Protein AF-A0A948JTC8-F1 (afdb_monomer)

Solvent-accessible surface area (backbone atoms only — not comparable to full-atom values): 16989 Å² total; per-residue (Å²): 143,82,80,89,78,85,78,79,81,75,76,80,78,78,78,67,96,50,69,30,58,93,36,81,26,68,62,49,69,42,96,89,39,27,30,25,16,62,74,72,48,70,38,91,85,38,64,64,75,87,80,92,80,86,76,100,61,87,76,50,71,66,60,58,53,49,54,51,53,52,53,54,53,55,49,49,56,53,47,40,69,74,62,39,72,77,61,59,70,79,38,48,72,58,52,49,50,50,51,51,48,51,53,50,56,50,52,49,57,52,51,51,50,57,66,61,61,74,68,83,68,93,82,69,78,62,63,60,57,54,53,54,54,50,56,52,52,54,53,51,52,55,46,51,59,65,71,71,56,77,68,73,77,52,49,73,62,39,46,77,50,96,97,42,65,44,45,38,93,73,40,40,79,54,93,91,34,44,39,41,32,34,54,53,23,22,75,62,23,36,86,48,23,33,39,50,96,87,49,68,46,48,40,94,70,35,34,64,41,97,82,65,56,36,39,38,70,55,79,79,65,73,80,72,76,76,71,87,69,75,89,66,86,58,72,65,57,60,54,50,61,50,48,70,65,48,35,63,58,49,47,78,74,28,71,89,36,69,72,57,38,53,59,49,35,55,52,39,30,76,71,71,75,48,70,71,79,134

Structure (mmCIF, N/CA/C/O backbone):
data_AF-A0A948JTC8-F1
#
_entry.id   AF-A0A948JTC8-F1
#
loop_
_atom_site.group_PDB
_atom_site.id
_atom_site.type_symbol
_atom_site.label_atom_id
_atom_site.label_alt_id
_atom_site.label_comp_id
_atom_site.label_asym_id
_atom_site.label_entity_id
_atom_site.label_seq_id
_atom_site.pdbx_PDB_ins_code
_atom_site.Cartn_x
_atom_site.Cartn_y
_atom_site.Cartn_z
_atom_site.occupancy
_atom_site.B_iso_or_equiv
_atom_site.auth_seq_id
_atom_site.auth_comp_id
_atom_site.auth_asym_id
_atom_site.auth_atom_id
_atom_site.pdbx_PDB_model_num
ATOM 1 N N . THR A 1 1 ? 14.638 67.341 -37.850 1.00 53.12 1 THR A N 1
ATOM 2 C CA . THR A 1 1 ? 15.301 66.606 -38.943 1.00 53.12 1 THR A CA 1
ATOM 3 C C . THR A 1 1 ? 16.092 65.449 -38.370 1.00 53.12 1 THR A C 1
ATOM 5 O O . THR A 1 1 ? 17.288 65.582 -38.212 1.00 53.12 1 THR A O 1
ATOM 8 N N . TYR A 1 2 ? 15.445 64.341 -38.009 1.00 45.06 2 TYR A N 1
ATOM 9 C CA . TYR A 1 2 ? 16.125 63.046 -37.912 1.00 45.06 2 TYR A CA 1
ATOM 10 C C . TYR A 1 2 ? 15.149 61.997 -38.422 1.00 45.06 2 TYR A C 1
ATOM 12 O O . TYR A 1 2 ? 14.111 61.719 -37.829 1.00 45.06 2 TYR A O 1
ATOM 20 N N . LEU A 1 3 ? 15.460 61.593 -39.645 1.00 51.03 3 LEU A N 1
ATOM 21 C CA . LEU A 1 3 ? 14.725 60.709 -40.518 1.00 51.03 3 LEU A CA 1
ATOM 22 C C . LEU A 1 3 ? 14.854 59.281 -39.974 1.00 51.03 3 LEU A C 1
ATOM 24 O O . LEU A 1 3 ? 15.961 58.808 -39.724 1.00 51.03 3 LEU A O 1
ATOM 28 N N . LEU A 1 4 ? 13.711 58.625 -39.801 1.00 62.72 4 LEU A N 1
ATOM 29 C CA . LEU A 1 4 ? 13.573 57.184 -39.621 1.00 62.72 4 LEU A CA 1
ATOM 30 C C . LEU A 1 4 ? 14.352 56.432 -40.711 1.00 62.72 4 LEU A C 1
ATOM 32 O O . LEU A 1 4 ? 14.020 56.544 -41.889 1.00 62.72 4 LEU A O 1
ATOM 36 N N . LEU A 1 5 ? 15.340 55.629 -40.310 1.00 59.34 5 LEU A N 1
ATOM 37 C CA . LEU A 1 5 ? 16.000 54.644 -41.169 1.00 59.34 5 LEU A CA 1
ATOM 38 C C . LEU A 1 5 ? 15.966 53.271 -40.477 1.00 59.34 5 LEU A C 1
ATOM 40 O O . LEU A 1 5 ? 16.970 52.759 -39.993 1.00 59.34 5 LEU A O 1
ATOM 44 N N . PHE A 1 6 ? 14.767 52.691 -40.387 1.00 55.34 6 PHE A N 1
ATOM 45 C CA . PHE A 1 6 ? 14.573 51.288 -40.018 1.00 55.34 6 PHE A CA 1
ATOM 46 C C . PHE A 1 6 ? 14.822 50.436 -41.270 1.00 55.34 6 PHE A C 1
ATOM 48 O O . PHE A 1 6 ? 13.922 50.183 -42.068 1.00 55.34 6 PHE A O 1
ATOM 55 N N . VAL A 1 7 ? 16.081 50.050 -41.477 1.00 61.34 7 VAL A N 1
ATOM 56 C CA . VAL A 1 7 ? 16.473 49.072 -42.498 1.00 61.34 7 VAL A CA 1
ATOM 57 C C . VAL A 1 7 ? 16.021 47.699 -42.008 1.00 61.34 7 VAL A C 1
ATOM 59 O O . VAL A 1 7 ? 16.653 47.086 -41.151 1.00 61.34 7 VAL A O 1
ATOM 62 N N . VAL A 1 8 ? 14.881 47.240 -42.519 1.00 55.38 8 VAL A N 1
ATOM 63 C CA . VAL A 1 8 ? 14.383 45.880 -42.309 1.00 55.38 8 VAL A CA 1
ATOM 64 C C . VAL A 1 8 ? 15.285 44.932 -43.103 1.00 55.38 8 VAL A C 1
ATOM 66 O O . VAL A 1 8 ? 15.150 44.793 -44.316 1.00 55.38 8 VAL A O 1
ATOM 69 N N . LEU A 1 9 ? 16.237 44.303 -42.414 1.00 55.78 9 LEU A N 1
ATOM 70 C CA . LEU A 1 9 ? 17.016 43.176 -42.924 1.00 55.78 9 LEU A CA 1
ATOM 71 C C . LEU A 1 9 ? 16.103 41.946 -42.970 1.00 55.78 9 LEU A C 1
ATOM 73 O O . LEU A 1 9 ? 16.031 41.171 -42.020 1.00 55.78 9 LEU A O 1
ATOM 77 N N . ILE A 1 10 ? 15.353 41.797 -44.061 1.00 55.19 10 ILE A N 1
ATOM 78 C CA . ILE A 1 10 ? 14.560 40.593 -44.316 1.00 55.19 10 ILE A CA 1
ATOM 79 C C . ILE A 1 10 ? 15.547 39.497 -44.724 1.00 55.19 10 ILE A C 1
ATOM 81 O O . ILE A 1 10 ? 15.990 39.442 -45.870 1.00 55.19 10 ILE A O 1
ATOM 85 N N . SER A 1 11 ? 15.937 38.644 -43.778 1.00 53.06 11 SER A N 1
ATOM 86 C CA . SER A 1 11 ? 16.657 37.410 -44.082 1.00 53.06 11 SER A CA 1
ATOM 87 C C . SER A 1 11 ? 15.756 36.546 -44.962 1.00 53.06 11 SER A C 1
ATOM 89 O O . SER A 1 11 ? 14.746 36.017 -44.501 1.00 53.06 11 SER A O 1
ATOM 91 N N . THR A 1 12 ? 16.086 36.426 -46.245 1.00 59.09 12 THR A N 1
ATOM 92 C CA . THR A 1 12 ? 15.418 35.483 -47.140 1.00 59.09 12 THR A CA 1
ATOM 93 C C . THR A 1 12 ? 15.772 34.071 -46.683 1.00 59.09 12 THR A C 1
ATOM 95 O O . THR A 1 12 ? 16.838 33.556 -47.016 1.00 59.09 12 THR A O 1
ATOM 98 N N . ALA A 1 13 ? 14.906 33.453 -45.882 1.00 57.75 13 ALA A N 1
ATOM 99 C CA . ALA A 1 13 ? 14.995 32.034 -45.576 1.00 57.75 13 ALA A CA 1
ATOM 100 C C . ALA A 1 13 ? 14.671 31.255 -46.859 1.00 57.75 13 ALA A C 1
ATOM 102 O O . ALA A 1 13 ? 13.512 31.149 -47.259 1.00 57.75 13 ALA A O 1
ATOM 103 N N . GLN A 1 14 ? 15.699 30.748 -47.542 1.00 53.59 14 GLN A N 1
ATOM 104 C CA . GLN A 1 14 ? 15.506 29.747 -48.584 1.00 53.59 14 GLN A CA 1
ATOM 105 C C . GLN A 1 14 ? 15.105 28.434 -47.909 1.00 53.59 14 GLN A C 1
ATOM 107 O O . GLN A 1 14 ? 15.956 27.674 -47.454 1.00 53.59 14 GLN A O 1
ATOM 112 N N . ALA A 1 15 ? 13.803 28.163 -47.837 1.00 52.97 15 ALA A N 1
ATOM 113 C CA . ALA A 1 15 ? 13.321 26.814 -47.587 1.00 52.97 15 ALA A CA 1
ATOM 114 C C . ALA A 1 15 ? 13.616 25.987 -48.846 1.00 52.97 15 ALA A C 1
ATOM 116 O O . ALA A 1 15 ? 12.887 26.059 -49.836 1.00 52.97 15 ALA A O 1
ATOM 117 N N . GLN A 1 16 ? 14.733 25.259 -48.845 1.00 47.84 16 GLN A N 1
ATOM 118 C CA . GLN A 1 16 ? 14.979 24.234 -49.854 1.00 47.84 16 GLN A CA 1
ATOM 119 C C . GLN A 1 16 ? 13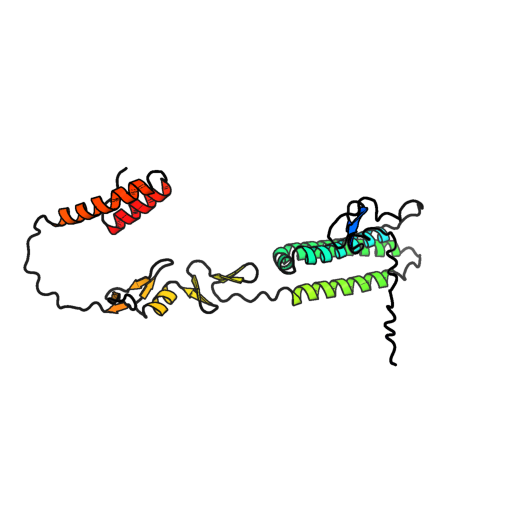.828 23.219 -49.769 1.00 47.84 16 GLN A C 1
ATOM 121 O O . GLN A 1 16 ? 13.506 22.730 -48.685 1.00 47.84 16 GLN A O 1
ATOM 126 N N . GLN A 1 17 ? 13.161 22.951 -50.896 1.00 67.69 17 GLN A N 1
ATOM 127 C CA . GLN A 1 17 ? 12.132 21.915 -50.984 1.00 67.69 17 GLN A CA 1
ATOM 128 C C . GLN A 1 17 ? 12.810 20.554 -50.812 1.00 67.69 17 GLN A C 1
ATOM 130 O O . GLN A 1 17 ? 13.302 19.963 -51.766 1.00 67.69 17 GLN A O 1
ATOM 135 N N . GLY A 1 18 ? 12.885 20.106 -49.564 1.00 79.06 18 GLY A N 1
ATOM 136 C CA . GLY A 1 18 ? 13.429 18.816 -49.170 1.00 79.06 18 GLY A CA 1
ATOM 137 C C . GLY A 1 18 ? 12.414 18.009 -48.371 1.00 79.06 18 GLY A C 1
ATOM 138 O O . GLY A 1 18 ? 11.391 18.524 -47.899 1.00 79.06 18 GLY A O 1
ATOM 139 N N . CYS A 1 19 ? 12.707 16.726 -48.218 1.00 89.38 19 CYS A N 1
ATOM 140 C CA . CYS A 1 19 ? 11.943 15.809 -47.386 1.00 89.38 19 CYS A CA 1
ATOM 141 C C . CYS A 1 19 ? 11.789 16.373 -45.972 1.00 89.38 19 CYS A C 1
ATOM 143 O O . CYS A 1 19 ? 12.724 16.948 -45.419 1.00 89.38 19 CYS A O 1
ATOM 145 N N . CYS A 1 20 ? 10.587 16.252 -45.409 1.00 91.38 20 CYS A N 1
ATOM 146 C CA . CYS A 1 20 ? 10.260 16.778 -44.084 1.00 91.38 20 CYS A CA 1
ATOM 147 C C . CYS A 1 20 ? 10.427 18.304 -43.917 1.00 91.38 20 CYS A C 1
ATOM 149 O O . CYS A 1 20 ? 10.441 18.793 -42.791 1.00 91.38 20 CYS A O 1
ATOM 151 N N . SER A 1 21 ? 10.493 19.087 -45.002 1.00 90.62 21 SER A N 1
ATOM 152 C CA . SER A 1 21 ? 10.633 20.558 -44.935 1.00 90.62 21 SER A CA 1
ATOM 153 C C . SER A 1 21 ? 9.532 21.258 -44.124 1.00 90.62 21 SER A C 1
ATOM 155 O O . SER A 1 21 ? 9.797 22.266 -43.476 1.00 90.62 21 SER A O 1
ATOM 157 N N . TRP A 1 22 ? 8.320 20.700 -44.098 1.00 89.50 22 TRP A N 1
ATOM 158 C CA . TRP A 1 22 ? 7.183 21.209 -43.315 1.00 89.50 22 TRP A CA 1
ATOM 159 C C . TRP A 1 22 ? 7.108 20.639 -41.894 1.00 89.50 22 TRP A C 1
ATOM 161 O O . TRP A 1 22 ? 6.334 21.119 -41.074 1.00 89.50 22 TRP A O 1
ATOM 171 N N . HIS A 1 23 ? 7.936 19.638 -41.612 1.00 90.25 23 HIS A N 1
ATOM 172 C CA . HIS A 1 23 ? 7.935 18.843 -40.388 1.00 90.25 23 HIS A CA 1
ATOM 173 C C . HIS A 1 23 ? 9.221 19.057 -39.572 1.00 90.25 23 HIS A C 1
ATOM 175 O O . HIS A 1 23 ? 9.630 18.205 -38.788 1.00 90.25 23 HIS A O 1
ATOM 181 N N . GLY A 1 24 ? 9.890 20.198 -39.783 1.00 89.69 24 GLY A N 1
ATOM 182 C CA . GLY A 1 24 ? 11.110 20.565 -39.062 1.00 89.69 24 GLY A CA 1
ATOM 183 C C . GLY A 1 24 ? 12.374 19.841 -39.534 1.00 89.69 24 GLY A C 1
ATOM 184 O O . GLY A 1 24 ? 13.371 19.851 -38.818 1.00 89.69 24 GLY A O 1
ATOM 185 N N . GLY A 1 25 ? 12.352 19.232 -40.720 1.00 89.31 25 GLY A N 1
ATOM 186 C CA . GLY A 1 25 ? 13.463 18.460 -41.269 1.00 89.31 25 GLY A CA 1
ATOM 187 C C . GLY A 1 25 ? 13.388 16.969 -40.941 1.00 89.31 25 GLY A C 1
ATOM 188 O O . GLY A 1 25 ? 12.481 16.496 -40.254 1.00 89.31 25 GLY A O 1
ATOM 189 N N . ILE A 1 26 ? 14.327 16.227 -41.518 1.00 92.94 26 ILE A N 1
ATOM 190 C CA . ILE A 1 26 ? 14.465 14.781 -41.334 1.00 92.94 26 ILE A CA 1
ATOM 191 C C . ILE A 1 26 ? 15.002 14.507 -39.924 1.00 92.94 26 ILE A C 1
ATOM 193 O O . ILE A 1 26 ? 15.923 15.192 -39.481 1.00 92.94 26 ILE A O 1
ATOM 197 N N . ASP A 1 27 ? 14.444 13.495 -39.266 1.00 92.62 27 ASP A N 1
ATOM 198 C CA . ASP A 1 27 ? 14.923 12.939 -37.996 1.00 92.62 27 ASP A CA 1
ATOM 199 C C . ASP A 1 27 ? 15.793 11.696 -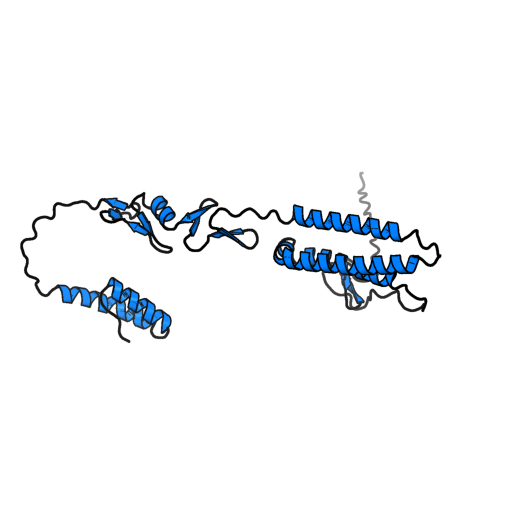38.259 1.00 92.62 27 ASP A C 1
ATOM 201 O O . ASP A 1 27 ? 17.010 11.720 -38.080 1.00 92.62 27 ASP A O 1
ATOM 205 N N . TYR A 1 28 ? 15.200 10.626 -38.805 1.00 88.31 28 TYR A N 1
ATOM 206 C CA . TYR A 1 28 ? 15.903 9.377 -39.129 1.00 88.31 28 TYR A CA 1
ATOM 207 C C . TYR A 1 28 ? 15.262 8.622 -40.307 1.00 88.31 28 TYR A C 1
ATOM 209 O O . TYR A 1 28 ? 14.240 9.030 -40.849 1.00 88.31 28 TYR A O 1
ATOM 217 N N . CYS A 1 29 ? 15.877 7.518 -40.733 1.00 91.81 29 CYS A N 1
ATOM 218 C CA . CYS A 1 29 ? 15.341 6.597 -41.741 1.00 91.81 29 CYS A CA 1
ATOM 219 C C . CYS A 1 29 ? 14.589 5.449 -41.052 1.00 91.81 29 CYS A C 1
ATOM 221 O O . CYS A 1 29 ? 15.173 4.722 -40.246 1.00 91.81 29 CYS A O 1
ATOM 223 N N . GLY A 1 30 ? 13.298 5.299 -41.340 1.00 87.62 30 GLY A N 1
ATOM 224 C CA . GLY A 1 30 ? 12.472 4.213 -40.825 1.00 87.62 30 GLY A CA 1
ATOM 225 C C . GLY A 1 30 ? 12.840 2.859 -41.437 1.00 87.62 30 GLY A C 1
ATOM 226 O O . GLY A 1 30 ? 13.387 2.775 -42.534 1.00 87.62 30 GLY A O 1
ATOM 227 N N . TYR A 1 31 ? 12.492 1.772 -40.744 1.00 80.69 31 TYR A N 1
ATOM 228 C CA . TYR A 1 31 ? 12.737 0.401 -41.222 1.00 80.69 31 TYR A CA 1
ATOM 229 C C . TYR A 1 31 ? 11.987 0.044 -42.510 1.00 80.69 31 TYR A C 1
ATOM 231 O O . TYR A 1 31 ? 12.323 -0.935 -43.168 1.00 80.69 31 TYR A O 1
ATOM 239 N N . ASP A 1 32 ? 10.957 0.811 -42.856 1.00 87.69 32 ASP A N 1
ATOM 240 C CA . ASP A 1 32 ? 10.221 0.684 -44.110 1.00 87.69 32 ASP A CA 1
ATOM 241 C C . ASP A 1 32 ? 10.914 1.395 -45.285 1.00 87.69 32 ASP A C 1
ATOM 243 O O . ASP A 1 32 ? 10.389 1.380 -46.398 1.00 87.69 32 ASP A O 1
ATOM 247 N N . GLY A 1 33 ? 12.084 2.000 -45.050 1.00 90.56 33 GLY A N 1
ATOM 248 C CA . GLY A 1 33 ? 12.887 2.674 -46.063 1.00 90.56 33 GLY A CA 1
ATOM 249 C C . GLY A 1 33 ? 12.446 4.107 -46.351 1.00 90.56 33 GLY A C 1
ATOM 250 O O . GLY A 1 33 ? 12.866 4.661 -47.365 1.00 90.56 33 GLY A O 1
ATOM 251 N N . TYR A 1 34 ? 11.621 4.722 -45.495 1.00 94.06 34 TYR A N 1
ATOM 252 C CA . TYR A 1 34 ? 11.168 6.110 -45.641 1.00 94.06 34 TYR A CA 1
ATOM 253 C C . TYR A 1 34 ? 11.752 7.018 -44.564 1.00 94.06 34 TYR A C 1
ATOM 255 O O . TYR A 1 34 ? 11.973 6.601 -43.429 1.00 94.06 34 TYR A O 1
ATOM 263 N N . TYR A 1 35 ? 11.968 8.290 -44.897 1.00 93.88 35 TYR A N 1
ATOM 264 C CA . TYR A 1 35 ? 12.394 9.263 -43.895 1.00 93.88 35 TYR A CA 1
ATOM 265 C C . TYR A 1 35 ? 11.277 9.550 -42.887 1.00 93.88 35 TYR A C 1
ATOM 267 O O . TYR A 1 35 ? 10.134 9.810 -43.263 1.00 93.88 35 TYR A O 1
ATOM 275 N N . MET A 1 36 ? 11.636 9.552 -41.610 1.00 95.31 36 MET A N 1
ATOM 276 C CA . MET A 1 36 ? 10.836 10.041 -40.495 1.00 95.31 36 MET A CA 1
ATOM 277 C C . MET A 1 36 ? 11.234 11.486 -40.207 1.00 95.31 36 MET A C 1
ATOM 279 O O . MET A 1 36 ? 12.412 11.838 -40.256 1.00 95.31 36 MET A O 1
ATOM 283 N N . CYS A 1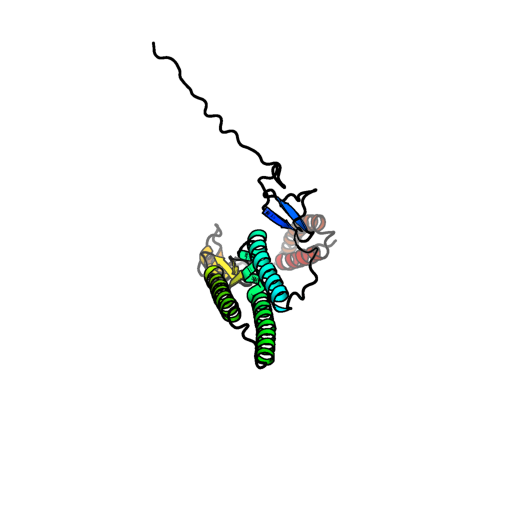 37 ? 10.249 12.333 -39.951 1.00 95.88 37 CYS A N 1
ATOM 284 C CA . CYS A 1 37 ? 10.435 13.753 -39.701 1.00 95.88 37 CYS A CA 1
ATOM 285 C C . CYS A 1 37 ? 10.536 14.052 -38.198 1.00 95.88 37 CYS A C 1
ATOM 287 O O . CYS A 1 37 ? 10.089 13.253 -37.378 1.00 95.88 37 CYS A O 1
ATOM 289 N N . ASN A 1 38 ? 11.069 15.223 -37.831 1.00 93.06 38 ASN A N 1
ATOM 290 C CA . ASN A 1 38 ? 11.279 15.620 -36.425 1.00 93.06 38 ASN A CA 1
ATOM 291 C C . ASN A 1 38 ? 9.997 15.715 -35.582 1.00 93.06 38 ASN A C 1
ATOM 293 O O . ASN A 1 38 ? 10.054 15.680 -34.355 1.00 93.06 38 ASN A O 1
ATOM 297 N N . ASP A 1 39 ? 8.834 15.832 -36.216 1.00 94.38 39 ASP A N 1
ATOM 298 C CA . ASP A 1 39 ? 7.539 15.787 -35.535 1.00 94.38 39 ASP A CA 1
ATOM 299 C C . ASP A 1 39 ? 6.962 14.363 -35.394 1.00 94.38 39 ASP A C 1
ATOM 301 O O . ASP A 1 39 ? 5.830 14.192 -34.939 1.00 94.38 39 ASP A O 1
ATOM 305 N N . GLY A 1 40 ? 7.730 13.338 -35.779 1.00 93.88 40 GLY A N 1
ATOM 306 C CA . GLY A 1 40 ? 7.352 11.928 -35.729 1.00 93.88 40 GLY A CA 1
ATOM 307 C C . GLY A 1 40 ? 6.510 11.454 -36.916 1.00 93.88 40 GLY A C 1
ATOM 308 O O . GLY A 1 40 ? 6.141 10.278 -36.965 1.00 93.88 40 GLY A O 1
ATOM 309 N N . THR A 1 41 ? 6.196 12.325 -37.880 1.00 95.69 41 THR A N 1
ATOM 310 C CA . THR A 1 41 ? 5.471 11.919 -39.089 1.00 95.69 41 THR A CA 1
ATOM 311 C C . THR A 1 41 ? 6.395 11.238 -40.096 1.00 95.69 41 THR A C 1
ATOM 313 O O . THR A 1 41 ? 7.583 11.534 -40.191 1.00 95.69 41 THR A O 1
ATOM 316 N N . ARG A 1 42 ? 5.848 10.300 -40.871 1.00 95.19 42 ARG A N 1
ATOM 317 C CA . ARG A 1 42 ? 6.574 9.651 -41.965 1.00 95.19 42 ARG A CA 1
ATOM 318 C C . ARG A 1 42 ? 6.469 10.494 -43.232 1.00 95.19 42 ARG A C 1
ATOM 320 O O . ARG A 1 42 ? 5.372 10.898 -43.618 1.00 95.19 42 ARG A O 1
ATOM 327 N N . SER A 1 43 ? 7.584 10.688 -43.927 1.00 93.12 43 SER A N 1
ATOM 328 C CA . SER A 1 43 ? 7.591 11.321 -45.240 1.00 93.12 43 SER A CA 1
ATOM 329 C C . SER A 1 43 ? 6.897 10.418 -46.271 1.00 93.12 43 SER A C 1
ATOM 331 O O . SER A 1 43 ? 7.318 9.277 -46.464 1.00 93.12 43 SER A O 1
ATOM 333 N N . PRO A 1 44 ? 5.847 10.894 -46.964 1.00 89.50 44 PRO A N 1
ATOM 334 C CA . PRO A 1 44 ? 5.076 10.054 -47.880 1.00 89.50 44 PRO A CA 1
ATOM 335 C C . PRO A 1 44 ? 5.796 9.772 -49.203 1.00 89.50 44 PRO A C 1
ATOM 337 O O . PRO A 1 44 ? 5.478 8.796 -49.875 1.00 89.50 44 PRO A O 1
ATOM 340 N N . THR A 1 45 ? 6.737 10.629 -49.599 1.00 89.75 45 THR A N 1
ATOM 341 C CA . THR A 1 45 ? 7.354 10.599 -50.936 1.00 89.75 45 THR A CA 1
ATOM 342 C C . THR A 1 45 ? 8.863 10.435 -50.906 1.00 89.75 45 THR A C 1
ATOM 344 O O . THR A 1 45 ? 9.467 10.336 -51.967 1.00 89.75 45 THR A O 1
ATOM 347 N N . CYS A 1 46 ? 9.480 10.442 -49.725 1.00 91.12 46 CYS A N 1
ATOM 348 C CA . CYS A 1 46 ? 10.925 10.365 -49.610 1.00 91.12 46 CYS A CA 1
ATOM 349 C C . CYS A 1 46 ? 11.373 9.061 -48.970 1.00 91.12 46 CYS A C 1
ATOM 351 O O . CYS A 1 46 ? 11.117 8.812 -47.787 1.00 91.12 46 CYS A O 1
ATOM 353 N N . THR A 1 47 ? 12.088 8.273 -49.761 1.00 91.62 47 THR A N 1
ATOM 354 C CA . THR A 1 47 ? 12.774 7.061 -49.334 1.00 91.62 47 THR A CA 1
ATOM 355 C C . THR A 1 47 ? 14.233 7.356 -49.011 1.00 91.62 47 THR A C 1
ATOM 357 O O . THR A 1 47 ? 14.842 8.227 -49.623 1.00 91.62 47 THR A O 1
ATOM 360 N N . CYS A 1 48 ? 14.790 6.644 -48.037 1.00 88.06 48 CYS A N 1
ATOM 361 C CA . CYS A 1 48 ? 16.193 6.751 -47.622 1.00 88.06 48 CYS A CA 1
ATOM 362 C C . CYS A 1 48 ? 17.102 5.698 -48.280 1.00 88.06 48 CYS A C 1
ATOM 364 O O . CYS A 1 48 ? 18.283 5.616 -47.950 1.00 88.06 48 CYS A O 1
ATOM 366 N N . ASN A 1 49 ? 16.564 4.917 -49.221 1.00 74.38 49 ASN A N 1
ATOM 367 C CA . ASN A 1 49 ? 17.331 4.015 -50.072 1.00 74.38 49 ASN A CA 1
ATOM 368 C C . ASN A 1 49 ? 17.779 4.761 -51.329 1.00 74.38 49 ASN A C 1
ATOM 370 O O . ASN A 1 49 ? 17.013 4.862 -52.281 1.00 74.38 49 ASN A O 1
ATOM 374 N N . ASP A 1 50 ? 19.007 5.269 -51.307 1.00 60.84 50 ASP A N 1
ATOM 375 C CA . ASP A 1 50 ? 19.673 5.834 -52.491 1.00 60.84 50 ASP A CA 1
ATOM 376 C C . ASP A 1 50 ? 21.044 5.182 -52.753 1.00 60.84 50 ASP A C 1
ATOM 378 O O . ASP A 1 50 ? 21.856 5.695 -53.509 1.00 60.84 50 ASP A O 1
ATOM 382 N N . TYR A 1 51 ? 21.330 4.039 -52.126 1.00 54.34 51 TYR A N 1
ATOM 383 C CA . TYR A 1 51 ? 22.565 3.288 -52.346 1.00 54.34 51 TYR A CA 1
ATOM 384 C C . TYR A 1 51 ? 22.276 1.810 -52.126 1.00 54.34 51 TYR A C 1
ATOM 386 O O . TYR A 1 51 ? 22.273 1.402 -50.975 1.00 54.34 51 TYR A O 1
ATOM 394 N N . LEU A 1 52 ? 21.965 1.053 -53.181 1.00 56.69 52 LEU A N 1
ATOM 395 C CA . LEU A 1 52 ? 22.313 -0.372 -53.373 1.00 56.69 52 LEU A CA 1
ATOM 396 C C . LEU A 1 52 ? 21.729 -0.931 -54.699 1.00 56.69 52 LEU A C 1
ATOM 398 O O . LEU A 1 52 ? 21.343 -2.085 -54.756 1.00 56.69 52 LEU A O 1
ATOM 402 N N . ASP A 1 53 ? 21.690 -0.135 -55.766 1.00 56.75 53 ASP A N 1
ATOM 403 C CA . ASP A 1 53 ? 21.584 -0.600 -57.159 1.00 56.75 53 ASP A CA 1
ATOM 404 C C . ASP A 1 53 ? 22.535 0.366 -57.904 1.00 56.75 53 ASP A C 1
ATOM 406 O O . ASP A 1 53 ? 22.310 1.571 -57.862 1.00 56.75 53 ASP A O 1
ATOM 410 N N . ASP A 1 54 ? 23.721 0.046 -58.415 1.00 53.47 54 ASP A N 1
ATOM 411 C CA . ASP A 1 54 ? 24.225 -1.146 -59.076 1.00 53.47 54 ASP A CA 1
ATOM 412 C C . ASP A 1 54 ? 25.744 -1.250 -58.819 1.00 53.47 54 ASP A C 1
ATOM 414 O O . ASP A 1 54 ? 26.483 -0.345 -59.194 1.00 53.47 54 ASP A O 1
ATOM 418 N N . GLU A 1 55 ? 26.219 -2.329 -58.200 1.00 53.38 55 GLU A N 1
ATOM 419 C CA . GLU A 1 55 ? 27.515 -2.959 -58.509 1.00 53.38 55 GLU A CA 1
ATOM 420 C C . GLU A 1 55 ? 27.577 -4.285 -57.734 1.00 53.38 55 GLU A C 1
ATOM 422 O O . GLU A 1 55 ? 27.710 -4.323 -56.510 1.00 53.38 55 GLU A O 1
ATOM 427 N N . GLU A 1 56 ? 27.391 -5.388 -58.465 1.00 54.53 56 GLU A N 1
ATOM 428 C CA . GLU A 1 56 ? 27.737 -6.742 -58.030 1.00 54.53 56 GLU A CA 1
ATOM 429 C C . GLU A 1 56 ? 29.259 -6.832 -57.851 1.00 54.53 56 GLU A C 1
ATOM 431 O O . GLU A 1 56 ? 29.948 -7.383 -58.700 1.00 54.53 56 GLU A O 1
ATOM 436 N N . ASP A 1 57 ? 29.795 -6.306 -56.757 1.00 49.53 57 ASP A N 1
ATOM 437 C CA . ASP A 1 57 ? 31.151 -6.627 -56.324 1.00 49.53 57 ASP A CA 1
ATOM 438 C C . ASP A 1 57 ? 31.082 -7.138 -54.887 1.00 49.53 57 ASP A C 1
ATOM 440 O O . ASP A 1 57 ? 30.624 -6.432 -53.990 1.00 49.53 57 ASP A O 1
ATOM 444 N N . ASP A 1 58 ? 31.499 -8.397 -54.711 1.00 55.31 58 ASP A N 1
ATOM 445 C CA . ASP A 1 58 ? 31.566 -9.185 -53.476 1.00 55.31 58 ASP A CA 1
ATOM 446 C C . ASP A 1 58 ? 31.740 -8.328 -52.210 1.00 55.31 58 ASP A C 1
ATOM 448 O O . ASP A 1 58 ? 32.853 -8.086 -51.723 1.00 55.31 58 ASP A O 1
ATOM 452 N N . GLU A 1 59 ? 30.622 -7.884 -51.631 1.00 51.34 59 GLU A N 1
ATOM 453 C CA . GLU A 1 59 ? 30.649 -7.183 -50.361 1.00 51.34 59 GLU A CA 1
ATOM 454 C C . GLU A 1 59 ? 31.019 -8.218 -49.295 1.00 51.34 59 GLU A C 1
ATOM 456 O O . GLU A 1 59 ? 30.211 -9.044 -48.868 1.00 51.34 59 GLU A O 1
ATOM 461 N N . SER A 1 60 ? 32.299 -8.218 -48.918 1.00 59.00 60 SER A N 1
ATOM 462 C CA . SER A 1 60 ? 32.861 -9.102 -47.903 1.00 59.00 60 SER A CA 1
ATOM 463 C C . SER A 1 60 ? 31.930 -9.187 -46.694 1.00 59.00 60 SER A C 1
ATOM 465 O O . SER A 1 60 ? 31.519 -8.158 -46.149 1.00 59.00 60 SER A O 1
ATOM 467 N N . LEU A 1 61 ? 31.662 -10.413 -46.222 1.00 53.47 61 LEU A N 1
ATOM 468 C CA . LEU A 1 61 ? 30.843 -10.707 -45.036 1.00 53.47 61 LEU A CA 1
ATOM 469 C C . LEU A 1 61 ? 31.174 -9.809 -43.823 1.00 53.47 61 LEU A C 1
ATOM 471 O O . LEU A 1 61 ? 30.321 -9.584 -42.964 1.00 53.47 61 LEU A O 1
ATOM 475 N N . THR A 1 62 ? 32.397 -9.277 -43.745 1.00 52.81 62 THR A N 1
ATOM 476 C CA . THR A 1 62 ? 32.836 -8.334 -42.709 1.00 52.81 62 THR A CA 1
ATOM 477 C C . THR A 1 62 ? 32.153 -6.961 -42.776 1.00 52.81 62 THR A C 1
ATOM 479 O O . THR A 1 62 ? 31.810 -6.425 -41.721 1.00 52.81 62 THR A O 1
ATOM 482 N N . SER A 1 63 ? 31.892 -6.410 -43.968 1.00 58.34 63 SER A N 1
ATOM 483 C CA . SER A 1 63 ? 31.181 -5.129 -44.147 1.00 58.34 63 SER A CA 1
ATOM 484 C C . SER A 1 63 ? 29.725 -5.252 -43.700 1.00 58.34 63 SER A C 1
ATOM 486 O O . SER A 1 63 ? 29.214 -4.420 -42.944 1.00 58.34 63 SER A O 1
ATOM 488 N N . GLN A 1 64 ? 29.070 -6.354 -44.070 1.00 57.56 64 GLN A N 1
ATOM 489 C CA . GLN A 1 64 ? 27.677 -6.587 -43.706 1.00 57.56 64 GLN A CA 1
ATOM 490 C C . GLN A 1 64 ? 27.505 -6.890 -42.211 1.00 57.56 64 GLN A C 1
ATOM 492 O O . GLN A 1 64 ? 26.572 -6.383 -41.580 1.00 57.56 64 GLN A O 1
ATOM 497 N N . ALA A 1 65 ? 28.443 -7.629 -41.606 1.00 54.28 65 ALA A N 1
ATOM 498 C CA . ALA A 1 65 ? 28.481 -7.820 -40.158 1.00 54.28 65 ALA A CA 1
ATOM 499 C C . ALA A 1 65 ? 28.676 -6.486 -39.414 1.00 54.28 65 ALA A C 1
ATOM 501 O O . ALA A 1 65 ? 27.979 -6.227 -38.435 1.00 54.28 65 ALA A O 1
ATOM 502 N N . PHE A 1 66 ? 29.556 -5.604 -39.901 1.00 60.75 66 PHE A N 1
ATOM 503 C CA . PHE A 1 66 ? 29.785 -4.286 -39.301 1.00 60.75 66 PHE A CA 1
ATOM 504 C C . PHE A 1 66 ? 28.558 -3.366 -39.412 1.00 60.75 66 PHE A C 1
ATOM 506 O O . PHE A 1 66 ? 28.119 -2.808 -38.404 1.00 60.75 66 PHE A O 1
ATOM 513 N N . LYS A 1 67 ? 27.942 -3.268 -40.599 1.00 62.28 67 LYS A N 1
ATOM 514 C CA . LYS A 1 67 ? 26.699 -2.502 -40.819 1.00 62.28 67 LYS A CA 1
ATOM 515 C C . LYS A 1 67 ? 25.565 -2.985 -39.907 1.00 62.28 67 LYS A C 1
ATOM 517 O O . LYS A 1 67 ? 24.850 -2.170 -39.320 1.00 62.28 67 LYS A O 1
ATOM 522 N N . THR A 1 68 ? 25.446 -4.301 -39.725 1.00 57.84 68 THR A N 1
ATOM 523 C CA . THR A 1 68 ? 24.449 -4.904 -38.828 1.00 57.84 68 THR A CA 1
ATOM 524 C C . THR A 1 68 ? 24.710 -4.525 -37.366 1.00 57.84 68 THR A C 1
ATOM 526 O O . THR A 1 68 ? 23.790 -4.088 -36.673 1.00 57.84 68 THR A O 1
ATOM 529 N N . SER A 1 69 ? 25.961 -4.604 -36.902 1.00 57.41 69 SER A N 1
ATOM 530 C CA . SER A 1 69 ? 26.344 -4.220 -35.534 1.00 57.41 69 SER A CA 1
ATOM 531 C C . SER A 1 69 ? 26.067 -2.744 -35.231 1.00 57.41 69 SER A C 1
ATOM 533 O O . SER A 1 69 ? 25.523 -2.423 -34.174 1.00 57.41 69 SER A O 1
ATOM 535 N N . VAL A 1 70 ? 26.392 -1.839 -36.161 1.00 60.03 70 VAL A N 1
ATOM 536 C CA . VAL A 1 70 ? 26.157 -0.391 -36.001 1.00 60.03 70 VAL A CA 1
ATOM 537 C C . VAL A 1 70 ? 24.660 -0.072 -35.964 1.00 60.03 70 VAL A C 1
ATOM 539 O O . VAL A 1 70 ? 24.222 0.708 -35.117 1.00 60.03 70 VAL A O 1
ATOM 542 N N . SER A 1 71 ? 23.853 -0.718 -36.812 1.00 60.47 71 SER A N 1
ATOM 543 C CA . SER A 1 71 ? 22.392 -0.553 -36.806 1.00 60.47 71 SER A CA 1
ATOM 544 C C . SER A 1 71 ? 21.756 -1.002 -35.481 1.00 60.47 71 SER A C 1
ATOM 546 O O . SER A 1 71 ? 20.854 -0.339 -34.965 1.00 60.47 71 SER A O 1
ATOM 548 N N . ILE A 1 72 ? 22.264 -2.079 -34.867 1.00 59.31 72 ILE A N 1
ATOM 549 C CA . ILE A 1 72 ? 21.811 -2.537 -33.542 1.00 59.31 72 ILE A CA 1
ATOM 550 C C . ILE A 1 72 ? 22.131 -1.492 -32.461 1.00 59.31 72 ILE A C 1
ATOM 552 O O . ILE A 1 72 ? 21.263 -1.182 -31.646 1.00 59.31 72 ILE A O 1
ATOM 556 N N . ILE A 1 73 ? 23.332 -0.903 -32.475 1.00 56.66 73 ILE A N 1
ATOM 557 C CA . ILE A 1 73 ? 23.752 0.114 -31.492 1.00 56.66 73 ILE A CA 1
ATOM 558 C C . ILE A 1 73 ? 22.907 1.389 -31.612 1.00 56.66 73 ILE A C 1
ATOM 560 O O . ILE A 1 73 ? 22.426 1.904 -30.603 1.00 56.66 73 ILE A O 1
ATOM 564 N N . LEU A 1 74 ? 22.673 1.878 -32.834 1.00 56.41 74 LEU A N 1
ATOM 565 C CA . LEU A 1 74 ? 21.852 3.075 -33.064 1.00 56.41 74 LEU A CA 1
ATOM 566 C C . LEU A 1 74 ? 20.395 2.860 -32.632 1.00 56.41 74 LEU A C 1
ATOM 568 O O . LEU A 1 74 ? 19.779 3.753 -32.053 1.00 56.41 74 LEU A O 1
ATOM 572 N N . ASN A 1 75 ? 19.869 1.648 -32.815 1.00 57.41 75 ASN A N 1
ATOM 573 C CA . ASN A 1 75 ? 18.542 1.296 -32.317 1.00 57.41 75 ASN A CA 1
ATOM 574 C C . ASN A 1 75 ? 18.468 1.233 -30.790 1.00 57.41 75 ASN A C 1
ATOM 576 O O . ASN A 1 75 ? 17.418 1.541 -30.227 1.00 57.41 75 ASN A O 1
ATOM 580 N N . MET A 1 76 ? 19.559 0.892 -30.099 1.00 55.16 76 MET A N 1
ATOM 581 C CA . MET A 1 76 ? 19.596 0.944 -28.634 1.00 55.16 76 MET A CA 1
ATOM 582 C C . MET A 1 76 ? 19.518 2.383 -28.104 1.00 55.16 76 MET A C 1
ATOM 584 O O . MET A 1 76 ? 18.814 2.613 -27.121 1.00 55.16 76 MET A O 1
ATOM 588 N N . ASP A 1 77 ? 20.164 3.349 -28.763 1.00 55.25 77 ASP A N 1
ATOM 589 C CA . ASP A 1 77 ? 20.106 4.770 -28.378 1.00 55.25 77 ASP A CA 1
ATOM 590 C C . ASP A 1 77 ? 18.696 5.359 -28.595 1.00 55.25 77 ASP A C 1
ATOM 592 O O . ASP A 1 77 ? 18.147 6.058 -27.736 1.00 55.25 77 ASP A O 1
ATOM 596 N N . SER A 1 78 ? 18.045 4.981 -29.700 1.00 58.03 78 SER A N 1
ATOM 597 C CA . SER A 1 78 ? 16.642 5.318 -29.974 1.00 58.03 78 SER A CA 1
ATOM 598 C C . SER A 1 78 ? 15.678 4.665 -28.977 1.00 58.03 78 SER A C 1
ATOM 600 O O . SER A 1 78 ? 14.747 5.316 -28.504 1.00 58.03 78 SER A O 1
ATOM 602 N N . MET A 1 79 ? 15.920 3.410 -28.581 1.00 50.09 79 MET A N 1
ATOM 603 C CA . MET A 1 79 ? 15.131 2.715 -27.552 1.00 50.09 79 MET A CA 1
ATOM 604 C C . MET A 1 79 ? 15.287 3.364 -26.167 1.00 50.09 79 MET A C 1
ATOM 606 O O . MET A 1 79 ? 14.299 3.502 -25.446 1.00 50.09 79 MET A O 1
ATOM 610 N N . GLN A 1 80 ? 16.489 3.820 -25.797 1.00 53.50 80 GLN A N 1
ATOM 611 C CA . GLN A 1 80 ? 16.706 4.558 -24.544 1.00 53.50 80 GLN A CA 1
ATOM 612 C C . GLN A 1 80 ? 15.930 5.881 -24.509 1.00 53.50 80 GLN A C 1
ATOM 614 O O . GLN A 1 80 ? 15.374 6.240 -23.467 1.00 53.50 80 GLN A O 1
ATOM 619 N N . LYS A 1 81 ? 15.841 6.580 -25.647 1.00 54.44 81 LYS A N 1
ATOM 620 C CA . LYS A 1 81 ? 15.050 7.815 -25.781 1.00 54.44 81 LYS A CA 1
ATOM 621 C C . LYS A 1 81 ? 13.542 7.553 -25.755 1.00 54.44 81 LYS A C 1
ATOM 623 O O . LYS A 1 81 ? 12.814 8.354 -25.177 1.00 54.44 81 LYS A O 1
ATOM 628 N N . LEU A 1 82 ? 13.079 6.438 -26.326 1.00 42.12 82 LEU A N 1
ATOM 629 C CA . LEU A 1 82 ? 11.650 6.107 -26.400 1.00 42.12 82 LEU A CA 1
ATOM 630 C C . LEU A 1 82 ? 11.067 5.604 -25.069 1.00 42.12 82 LEU A C 1
ATOM 632 O O . LEU A 1 82 ? 9.933 5.938 -24.732 1.00 42.12 82 LEU A O 1
ATOM 636 N N . TYR A 1 83 ? 11.824 4.795 -24.319 1.00 49.22 83 TYR A N 1
ATOM 637 C CA . TYR A 1 83 ? 11.336 4.126 -23.101 1.00 49.22 83 TYR A CA 1
ATOM 638 C C . TYR A 1 83 ? 11.847 4.749 -21.792 1.00 49.22 83 TYR A C 1
ATOM 640 O O . TYR A 1 83 ? 11.428 4.336 -20.709 1.00 49.22 83 TYR A O 1
ATOM 648 N N . GLY A 1 84 ? 12.733 5.748 -21.874 1.00 48.28 84 GLY A N 1
ATOM 649 C CA . GLY A 1 84 ? 13.379 6.372 -20.722 1.00 48.28 84 GLY A CA 1
ATOM 650 C C . GLY A 1 84 ? 14.428 5.467 -20.059 1.00 48.28 84 GLY A C 1
ATOM 651 O O . GLY A 1 84 ? 14.325 4.236 -20.065 1.00 48.28 84 GLY A O 1
ATOM 652 N N . ALA A 1 85 ? 15.443 6.087 -19.444 1.00 50.75 85 ALA A N 1
ATOM 653 C CA . ALA A 1 85 ? 16.573 5.411 -18.787 1.00 50.75 85 ALA A CA 1
ATOM 654 C C . ALA A 1 85 ? 16.157 4.374 -17.718 1.00 50.75 85 ALA A C 1
ATOM 656 O O . ALA A 1 85 ? 16.905 3.446 -17.418 1.00 50.75 85 ALA A O 1
ATOM 657 N N . THR A 1 86 ? 14.944 4.489 -17.175 1.00 49.44 86 THR A N 1
ATOM 658 C CA . THR A 1 86 ? 14.379 3.620 -16.135 1.00 49.44 86 THR A CA 1
ATOM 659 C C . THR A 1 86 ? 14.046 2.199 -16.603 1.00 49.44 86 THR A C 1
ATOM 661 O O . THR A 1 86 ? 14.126 1.278 -15.796 1.00 49.44 86 THR A O 1
ATOM 664 N N . SER A 1 87 ? 13.743 1.980 -17.889 1.00 52.34 87 SER 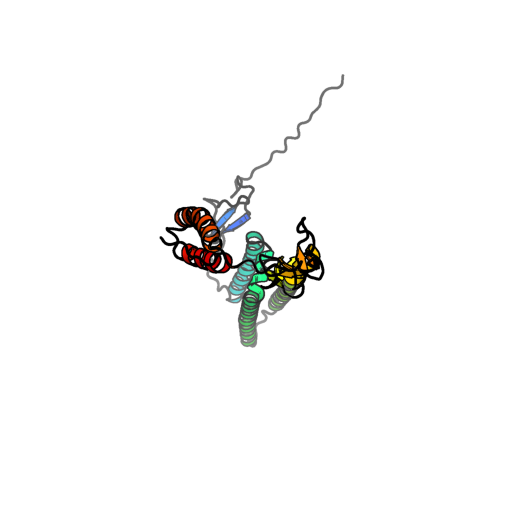A N 1
ATOM 665 C CA . SER A 1 87 ? 13.416 0.643 -18.433 1.00 52.34 87 SER A CA 1
ATOM 666 C C . SER A 1 87 ? 14.642 -0.257 -18.670 1.00 52.34 87 SER A C 1
ATOM 668 O O . SER A 1 87 ? 14.516 -1.474 -18.818 1.00 52.34 87 SER A O 1
ATOM 670 N N . VAL A 1 88 ? 15.847 0.323 -18.674 1.00 53.38 88 VAL A N 1
ATOM 671 C CA . VAL A 1 88 ? 17.110 -0.380 -18.958 1.00 53.38 88 VAL A CA 1
ATOM 672 C C . VAL A 1 88 ? 17.541 -1.256 -17.771 1.00 53.38 88 VAL A C 1
ATOM 674 O O . VAL A 1 88 ? 18.022 -2.368 -17.969 1.00 53.38 88 VAL A O 1
ATOM 677 N N . CYS A 1 89 ? 17.294 -0.831 -16.527 1.00 54.62 89 CYS A N 1
ATOM 678 C CA . CYS A 1 89 ? 17.726 -1.576 -15.333 1.00 54.62 89 CYS A CA 1
ATOM 679 C C . CYS A 1 89 ? 16.873 -2.831 -15.020 1.00 54.62 89 CYS A C 1
ATOM 681 O O . CYS A 1 89 ? 17.321 -3.706 -14.279 1.00 54.62 89 CYS A O 1
ATOM 683 N N . GLU A 1 90 ? 15.664 -2.972 -15.575 1.00 49.62 90 GLU A N 1
ATOM 684 C CA . GLU A 1 90 ? 14.775 -4.117 -15.290 1.00 49.62 90 GLU A CA 1
ATOM 685 C C . GLU A 1 90 ? 15.222 -5.420 -15.958 1.00 49.62 90 GLU A C 1
ATOM 687 O O . GLU A 1 90 ? 14.900 -6.512 -15.491 1.00 49.62 90 GLU A O 1
ATOM 692 N N . ASN A 1 91 ? 16.006 -5.312 -17.029 1.00 57.56 91 ASN A N 1
ATOM 693 C CA . ASN A 1 91 ? 16.437 -6.443 -17.835 1.00 57.56 91 ASN A CA 1
ATOM 694 C C . ASN A 1 91 ? 17.939 -6.695 -17.743 1.00 57.56 91 ASN A C 1
ATOM 696 O O . ASN A 1 91 ? 18.474 -7.349 -18.625 1.00 57.56 91 ASN A O 1
ATOM 700 N N . ILE A 1 92 ? 18.635 -6.263 -16.686 1.00 58.72 92 ILE A N 1
ATOM 701 C CA . ILE A 1 92 ? 20.089 -6.479 -16.557 1.00 58.72 92 ILE A CA 1
ATOM 702 C C . ILE A 1 92 ? 20.500 -7.944 -16.792 1.00 58.72 92 ILE A C 1
ATOM 704 O O . ILE A 1 92 ? 21.473 -8.154 -17.507 1.00 58.72 92 ILE A O 1
ATOM 708 N N . PRO A 1 93 ? 19.794 -8.985 -16.300 1.00 55.66 93 PRO A N 1
ATOM 709 C CA . PRO A 1 93 ? 20.154 -10.366 -16.627 1.00 55.66 93 PRO A CA 1
ATOM 710 C C . PRO A 1 93 ? 19.963 -10.694 -18.115 1.00 55.66 93 PRO A C 1
ATOM 712 O O . PRO A 1 93 ? 20.789 -11.391 -18.698 1.00 55.66 93 PRO A O 1
ATOM 715 N N . PHE A 1 94 ? 18.903 -10.175 -18.740 1.00 60.41 94 PHE A N 1
ATOM 716 C CA . PHE A 1 94 ? 18.614 -10.370 -20.161 1.00 60.41 94 PHE A CA 1
ATOM 717 C C . PHE A 1 94 ? 19.576 -9.579 -21.056 1.00 60.41 94 PHE A C 1
ATOM 719 O O . PHE A 1 94 ? 20.144 -10.154 -21.973 1.00 60.41 94 PHE A O 1
ATOM 726 N N . GLN A 1 95 ? 19.837 -8.307 -20.755 1.00 60.12 95 GLN A N 1
ATOM 727 C CA . GLN A 1 95 ? 20.829 -7.464 -21.419 1.00 60.12 95 GLN A CA 1
ATOM 728 C C . GLN A 1 95 ? 22.241 -8.001 -21.222 1.00 60.12 95 GLN A C 1
ATOM 730 O O . GLN A 1 95 ? 22.993 -8.048 -22.182 1.00 60.12 95 GLN A O 1
ATOM 735 N N . ARG A 1 96 ? 22.599 -8.492 -20.032 1.00 63.19 96 ARG A N 1
ATOM 736 C CA . ARG A 1 96 ? 23.888 -9.157 -19.801 1.00 63.19 96 ARG A CA 1
ATOM 737 C C . ARG A 1 96 ? 24.000 -10.440 -20.618 1.00 63.19 96 ARG A C 1
ATOM 739 O O . ARG A 1 96 ? 25.034 -10.666 -21.232 1.00 63.19 96 ARG A O 1
ATOM 746 N N . ASN A 1 97 ? 22.947 -11.255 -20.676 1.00 64.12 97 ASN A N 1
ATOM 747 C CA . ASN A 1 97 ? 22.928 -12.455 -21.516 1.00 64.12 97 ASN A CA 1
ATOM 748 C C . ASN A 1 97 ? 22.988 -12.117 -23.011 1.00 64.12 97 ASN A C 1
ATOM 750 O O . ASN A 1 97 ? 23.709 -12.782 -23.747 1.00 64.12 97 ASN A O 1
ATOM 754 N N . LEU A 1 98 ? 22.288 -11.072 -23.452 1.00 63.62 98 LEU A N 1
ATOM 755 C CA . LEU A 1 98 ? 22.303 -10.594 -24.831 1.00 63.62 98 LEU A CA 1
ATOM 756 C C . LEU A 1 98 ? 23.680 -10.029 -25.200 1.00 63.62 98 LEU A C 1
ATOM 758 O O . LEU A 1 98 ? 24.240 -10.424 -26.215 1.00 63.62 98 LEU A O 1
ATOM 762 N N . ASN A 1 99 ? 24.274 -9.205 -24.337 1.00 64.81 99 ASN A N 1
ATOM 763 C CA . ASN A 1 99 ? 25.622 -8.665 -24.508 1.00 64.81 99 ASN A CA 1
ATOM 764 C C . ASN A 1 99 ? 26.664 -9.787 -24.526 1.00 64.81 99 ASN A C 1
ATOM 766 O O . ASN A 1 99 ? 27.502 -9.821 -25.420 1.00 64.81 99 ASN A O 1
ATOM 770 N N . ASN A 1 100 ? 26.582 -10.757 -23.611 1.00 66.38 100 ASN A N 1
ATOM 771 C CA . ASN A 1 100 ? 27.479 -11.914 -23.596 1.00 66.38 100 ASN A CA 1
ATOM 772 C C . ASN A 1 100 ? 27.322 -12.771 -24.857 1.00 66.38 100 ASN A C 1
ATOM 774 O O . ASN A 1 100 ? 28.317 -13.248 -25.402 1.00 66.38 100 ASN A O 1
ATOM 778 N N . MET A 1 101 ? 26.093 -12.953 -25.342 1.00 70.62 101 MET A N 1
ATOM 779 C CA . MET A 1 101 ? 25.813 -13.682 -26.578 1.00 70.62 101 MET A CA 1
ATOM 780 C C . MET A 1 101 ? 26.377 -12.952 -27.801 1.00 70.62 101 MET A C 1
ATOM 782 O O . MET A 1 101 ? 27.029 -13.593 -28.623 1.00 70.62 101 MET A O 1
ATOM 786 N N . ILE A 1 102 ? 26.200 -11.630 -27.890 1.00 67.56 102 ILE A N 1
ATOM 787 C CA . ILE A 1 102 ? 26.763 -10.794 -28.960 1.00 67.56 102 ILE A CA 1
ATOM 788 C C . ILE A 1 102 ? 28.296 -10.841 -28.914 1.00 67.56 102 ILE A C 1
ATOM 790 O O . ILE A 1 102 ? 28.919 -11.143 -29.928 1.00 67.56 102 ILE A O 1
ATOM 794 N N . ILE A 1 103 ? 28.909 -10.650 -27.740 1.00 71.19 103 ILE A N 1
ATOM 795 C CA . ILE A 1 103 ? 30.368 -10.734 -27.549 1.00 71.19 103 ILE A CA 1
ATOM 796 C C . ILE A 1 103 ? 30.901 -12.116 -27.959 1.00 71.19 103 ILE A C 1
ATOM 798 O O . ILE A 1 103 ? 31.936 -12.204 -28.621 1.00 71.19 103 ILE A O 1
ATOM 802 N N . THR A 1 104 ? 30.200 -13.195 -27.598 1.00 73.12 104 THR A N 1
ATOM 803 C CA . THR A 1 104 ? 30.620 -14.573 -27.906 1.00 73.12 104 THR A CA 1
ATOM 804 C C . THR A 1 104 ? 30.524 -14.875 -29.400 1.00 73.12 104 THR A C 1
ATOM 806 O O . THR A 1 104 ? 31.492 -15.355 -29.985 1.00 73.12 104 THR A O 1
ATOM 809 N N . GLN A 1 105 ? 29.387 -14.561 -30.030 1.00 69.69 105 GLN A N 1
ATOM 810 C CA . GLN A 1 105 ? 29.191 -14.706 -31.478 1.00 69.69 105 GLN A CA 1
ATOM 811 C C . GLN A 1 105 ? 30.277 -13.950 -32.252 1.00 69.69 105 GLN A C 1
ATOM 813 O O . GLN A 1 105 ? 30.905 -14.512 -33.145 1.00 69.69 105 GLN A O 1
ATOM 818 N N . PHE A 1 106 ? 30.571 -12.713 -31.848 1.00 66.50 106 PHE A N 1
ATOM 819 C CA . PHE A 1 106 ? 31.559 -11.887 -32.534 1.00 66.50 106 PHE A CA 1
ATOM 820 C C . PHE A 1 106 ? 33.000 -12.364 -32.318 1.00 66.50 106 PHE A C 1
ATOM 822 O O . PHE A 1 106 ? 33.796 -12.362 -33.254 1.00 66.50 106 PHE A O 1
ATOM 829 N N . SER A 1 107 ? 33.334 -12.822 -31.107 1.00 70.12 107 SER A N 1
ATOM 830 C CA . SER A 1 107 ? 34.653 -13.400 -30.807 1.00 70.12 107 SER A CA 1
ATOM 831 C C . SER A 1 107 ? 34.930 -14.647 -31.648 1.00 70.12 107 SER A C 1
ATOM 833 O O . SER A 1 107 ? 36.057 -14.840 -32.101 1.00 70.12 107 SER A O 1
ATOM 835 N N . ASN A 1 108 ? 33.903 -15.463 -31.902 1.00 70.75 108 ASN A N 1
ATOM 836 C CA . ASN A 1 108 ? 34.012 -16.624 -32.784 1.00 70.75 108 ASN A CA 1
ATOM 837 C C . ASN A 1 108 ? 34.288 -16.196 -34.232 1.00 70.75 108 ASN A C 1
ATOM 839 O O . ASN A 1 108 ? 35.266 -16.661 -34.809 1.00 70.75 108 ASN A O 1
ATOM 843 N N . SER A 1 109 ? 33.541 -15.222 -34.764 1.00 68.00 109 SER A N 1
ATOM 844 C CA . SER A 1 109 ? 33.787 -14.676 -36.110 1.00 68.00 109 SER A CA 1
ATOM 845 C C . SER A 1 109 ? 35.193 -14.078 -36.268 1.00 68.00 109 SER A C 1
ATOM 847 O O . SER A 1 109 ? 35.812 -14.187 -37.325 1.00 68.00 109 SER A O 1
ATOM 849 N N . LEU A 1 110 ? 35.732 -13.464 -35.209 1.00 66.06 110 LEU A N 1
ATOM 850 C CA . LEU A 1 110 ? 37.077 -12.878 -35.207 1.00 66.06 110 LEU A CA 1
ATOM 851 C C . LEU A 1 110 ? 38.178 -13.951 -35.180 1.00 66.06 110 LEU A C 1
ATOM 853 O O . LEU A 1 110 ? 39.215 -13.794 -35.828 1.00 66.06 110 LEU A O 1
ATOM 857 N N . ASN A 1 111 ? 37.952 -15.052 -34.457 1.00 69.38 111 ASN A N 1
ATOM 858 C CA . ASN A 1 111 ? 38.849 -16.208 -34.452 1.00 69.38 111 ASN A CA 1
ATOM 859 C C . ASN A 1 111 ? 38.837 -16.940 -35.797 1.00 69.38 111 ASN A C 1
ATOM 861 O O . ASN A 1 111 ? 39.908 -17.303 -36.290 1.00 69.38 111 ASN A O 1
ATOM 865 N N . ASP A 1 112 ? 37.665 -17.074 -36.419 1.00 66.00 112 ASP A N 1
ATOM 866 C CA . ASP A 1 112 ? 37.543 -17.620 -37.768 1.00 66.00 112 ASP A CA 1
ATOM 867 C C . ASP A 1 112 ? 38.328 -16.749 -38.753 1.00 66.00 112 ASP A C 1
ATOM 869 O O . ASP A 1 112 ? 39.202 -17.263 -39.446 1.00 66.00 112 ASP A O 1
ATOM 873 N N . TYR A 1 113 ? 38.169 -15.422 -38.726 1.00 59.09 113 TYR A N 1
ATOM 874 C CA . TYR A 1 113 ? 38.932 -14.520 -39.600 1.00 59.09 113 TYR A CA 1
ATOM 875 C C . TYR A 1 113 ? 40.455 -14.617 -39.391 1.00 59.09 113 TYR A C 1
ATOM 877 O O . TYR A 1 113 ? 41.222 -14.667 -40.355 1.00 59.09 113 TYR A O 1
ATOM 885 N N . ARG A 1 114 ? 40.916 -14.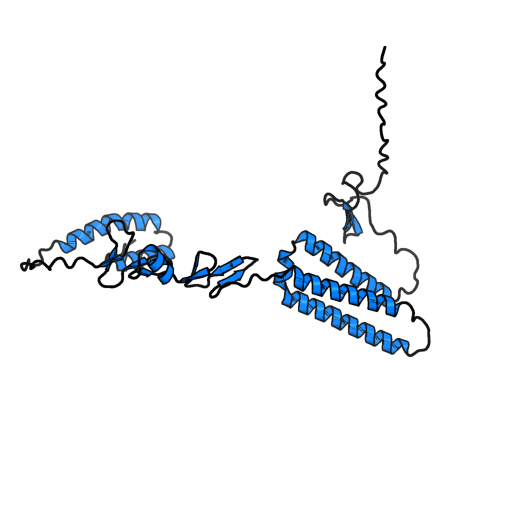720 -38.134 1.00 64.31 114 ARG A N 1
ATOM 886 C CA . ARG A 1 114 ? 42.339 -14.955 -37.817 1.00 64.31 114 ARG A CA 1
ATOM 887 C C . ARG A 1 114 ? 42.850 -16.292 -38.354 1.00 64.31 114 ARG A C 1
ATOM 889 O O . ARG A 1 114 ? 44.010 -16.367 -38.749 1.00 64.31 114 ARG A O 1
ATOM 896 N N . SER A 1 115 ? 42.009 -17.327 -38.380 1.00 63.22 115 SER A N 1
ATOM 897 C CA . SER A 1 115 ? 42.378 -18.638 -38.926 1.00 63.22 115 SER A CA 1
ATOM 898 C C . SER A 1 115 ? 42.529 -18.617 -40.454 1.00 63.22 115 SER A C 1
ATOM 900 O O . SER A 1 115 ? 43.399 -19.304 -40.989 1.00 63.22 115 SER A O 1
ATOM 902 N N . VAL A 1 116 ? 41.759 -17.769 -41.149 1.00 59.59 116 VAL A N 1
ATOM 903 C CA . VAL A 1 116 ? 41.822 -17.602 -42.613 1.00 59.59 116 VAL A CA 1
ATOM 904 C C . VAL A 1 116 ? 42.966 -16.660 -43.027 1.00 59.59 116 VAL A C 1
ATOM 906 O O . VAL A 1 116 ? 43.609 -16.871 -44.055 1.00 59.59 116 VAL A O 1
ATOM 909 N N . GLY A 1 117 ? 43.306 -15.671 -42.190 1.00 53.03 117 GLY A N 1
ATOM 910 C CA . GLY A 1 117 ? 44.402 -14.714 -42.412 1.00 53.03 117 GLY A CA 1
ATOM 911 C C . GLY A 1 117 ? 45.824 -15.300 -42.390 1.00 53.03 117 GLY A C 1
ATOM 912 O O . GLY A 1 117 ? 46.781 -14.591 -42.694 1.00 53.03 117 GLY A O 1
ATOM 913 N N . ALA A 1 118 ? 45.992 -16.592 -42.092 1.00 52.06 118 ALA A N 1
ATOM 914 C CA . ALA A 1 118 ? 47.283 -17.278 -42.205 1.00 52.06 118 ALA A CA 1
ATOM 915 C C . ALA A 1 118 ? 47.740 -17.487 -43.667 1.00 52.06 118 ALA A C 1
ATOM 917 O O . ALA A 1 118 ? 48.871 -17.915 -43.903 1.00 52.06 118 ALA A O 1
ATOM 918 N N . ILE A 1 119 ? 46.897 -17.159 -44.654 1.00 51.97 119 ILE A N 1
ATOM 919 C CA . ILE A 1 119 ? 47.192 -17.298 -46.084 1.00 51.97 119 ILE A CA 1
ATOM 920 C C . ILE A 1 119 ? 47.511 -15.920 -46.704 1.00 51.97 119 ILE A C 1
ATOM 922 O O . ILE A 1 119 ? 46.798 -15.401 -47.551 1.00 51.97 119 ILE A O 1
ATOM 926 N N . GLY A 1 120 ? 48.606 -15.307 -46.251 1.00 46.66 120 GLY A N 1
ATOM 927 C CA . GLY A 1 120 ? 49.527 -14.536 -47.099 1.00 46.66 120 GLY A CA 1
ATOM 928 C C . GLY A 1 120 ? 49.061 -13.296 -47.881 1.00 46.66 120 GLY A C 1
ATOM 929 O O . GLY A 1 120 ? 49.714 -13.006 -48.880 1.00 46.66 120 GLY A O 1
ATOM 930 N N . ASN A 1 121 ? 48.031 -12.537 -47.475 1.00 51.19 121 ASN A N 1
ATOM 931 C CA . ASN A 1 121 ? 47.719 -11.249 -48.126 1.00 51.19 121 ASN A CA 1
ATOM 932 C C . ASN A 1 121 ? 47.573 -10.081 -47.122 1.00 51.19 121 ASN A C 1
ATOM 934 O O . ASN A 1 121 ? 46.927 -10.248 -46.085 1.00 51.19 121 ASN A O 1
ATOM 938 N N . PRO A 1 122 ? 48.163 -8.893 -47.380 1.00 50.44 122 PRO A N 1
ATOM 939 C CA . PRO A 1 122 ? 48.297 -7.824 -46.397 1.00 50.44 122 PRO A CA 1
ATOM 940 C C . PRO A 1 122 ? 47.060 -6.917 -46.400 1.00 50.44 122 PRO A C 1
ATOM 942 O O . PRO A 1 122 ? 47.111 -5.773 -46.838 1.00 50.44 122 PRO A O 1
ATOM 945 N N . ILE A 1 123 ? 45.943 -7.414 -45.872 1.00 50.72 123 ILE A N 1
ATOM 946 C CA . ILE A 1 123 ? 44.791 -6.582 -45.487 1.00 50.72 123 ILE A CA 1
ATOM 947 C C . ILE A 1 123 ? 44.830 -6.442 -43.958 1.00 50.72 123 ILE A C 1
ATOM 949 O O . ILE A 1 123 ? 44.014 -7.008 -43.242 1.00 50.72 123 ILE A O 1
ATOM 953 N N . TYR A 1 124 ? 45.868 -5.778 -43.439 1.00 50.69 124 TYR A N 1
ATOM 954 C CA . TYR A 1 124 ? 46.166 -5.722 -41.994 1.00 50.69 124 TYR A CA 1
ATOM 955 C C . TYR A 1 124 ? 45.870 -4.363 -41.336 1.00 50.69 124 TYR A C 1
ATOM 957 O O . TYR A 1 124 ? 46.012 -4.231 -40.123 1.00 50.69 124 TYR A O 1
ATOM 965 N N . ALA A 1 125 ? 45.455 -3.349 -42.103 1.00 49.81 125 ALA A N 1
ATOM 966 C CA . ALA A 1 125 ? 45.286 -1.990 -41.582 1.00 49.81 125 ALA A CA 1
ATOM 967 C C . ALA A 1 125 ? 43.926 -1.737 -40.901 1.00 49.81 125 ALA A C 1
ATOM 969 O O . ALA A 1 125 ? 43.840 -0.862 -40.046 1.00 49.81 125 ALA A O 1
ATOM 970 N N . ASP A 1 126 ? 42.882 -2.507 -41.223 1.00 56.69 126 ASP A N 1
ATOM 971 C CA . ASP A 1 126 ? 41.509 -2.188 -40.786 1.00 56.69 126 ASP A CA 1
ATOM 972 C C . ASP A 1 126 ? 41.043 -2.983 -39.550 1.00 56.69 126 ASP A C 1
ATOM 974 O O . ASP A 1 126 ? 40.104 -2.618 -38.842 1.00 56.69 126 ASP A O 1
ATOM 978 N N . THR A 1 127 ? 41.755 -4.061 -39.213 1.00 58.84 127 THR A N 1
ATOM 979 C CA . THR A 1 127 ? 41.462 -4.876 -38.025 1.00 58.84 127 THR A CA 1
ATOM 980 C C . THR A 1 127 ? 41.780 -4.158 -36.713 1.00 58.84 127 THR A C 1
ATOM 982 O O . THR A 1 127 ? 41.067 -4.349 -35.730 1.00 58.84 127 THR A O 1
ATOM 985 N N . GLU A 1 128 ? 42.811 -3.310 -36.679 1.00 64.06 128 GLU A N 1
ATOM 986 C CA . GLU A 1 128 ? 43.155 -2.522 -35.483 1.00 64.06 128 GLU A CA 1
ATOM 987 C C . GLU A 1 128 ? 42.102 -1.435 -35.202 1.00 64.06 128 GLU A C 1
ATOM 989 O O . GLU A 1 128 ? 41.723 -1.224 -34.048 1.00 64.06 128 GLU A O 1
ATOM 994 N N . GLY A 1 129 ? 41.560 -0.807 -36.254 1.00 66.62 129 GLY A N 1
ATOM 995 C CA . GLY A 1 129 ? 40.490 0.189 -36.146 1.00 66.62 129 GLY A CA 1
ATOM 996 C C . GLY A 1 129 ? 39.197 -0.402 -35.586 1.00 66.62 129 GLY A C 1
ATOM 997 O O . GLY A 1 129 ? 38.602 0.166 -34.664 1.00 66.62 129 GLY A O 1
ATOM 998 N N . ALA A 1 130 ? 38.814 -1.590 -36.064 1.00 64.25 130 ALA A N 1
ATOM 999 C CA . ALA A 1 130 ? 37.672 -2.320 -35.525 1.00 64.25 130 ALA A CA 1
ATOM 1000 C C . ALA A 1 130 ? 37.866 -2.650 -34.032 1.00 64.25 130 ALA A C 1
ATOM 1002 O O . ALA A 1 130 ? 36.982 -2.376 -33.220 1.00 64.25 130 ALA A O 1
ATOM 1003 N N . ILE A 1 131 ? 39.040 -3.164 -33.639 1.00 71.06 131 ILE A N 1
ATOM 1004 C CA . ILE A 1 131 ? 39.346 -3.499 -32.235 1.00 71.06 131 ILE A CA 1
ATOM 1005 C C . ILE A 1 131 ? 39.244 -2.263 -31.323 1.00 71.06 131 ILE A C 1
ATOM 1007 O O . ILE A 1 131 ? 38.659 -2.351 -30.239 1.00 71.06 131 ILE A O 1
ATOM 1011 N N . ALA A 1 132 ? 39.758 -1.108 -31.757 1.00 70.44 132 ALA A N 1
ATOM 1012 C CA . ALA A 1 132 ? 39.704 0.131 -30.979 1.00 70.44 132 ALA A CA 1
ATOM 1013 C C . ALA A 1 132 ? 38.263 0.639 -30.768 1.00 70.44 132 ALA A C 1
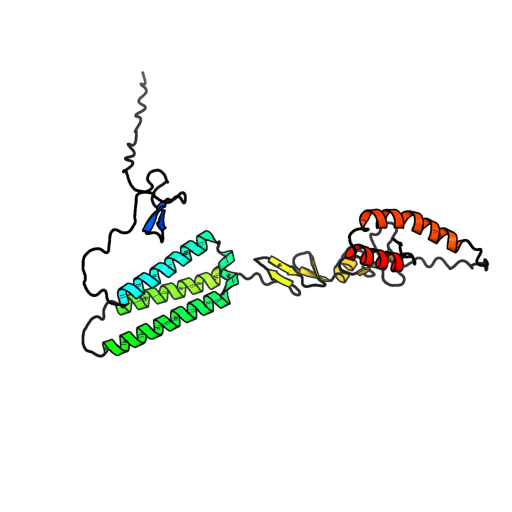ATOM 1015 O O . ALA A 1 132 ? 37.904 1.030 -29.654 1.00 70.44 132 ALA A O 1
ATOM 1016 N N . GLN A 1 133 ? 37.406 0.578 -31.794 1.00 70.06 133 GLN A N 1
ATOM 1017 C CA . GLN A 1 133 ? 35.996 0.972 -31.664 1.00 70.06 133 GLN A CA 1
ATOM 1018 C C . GLN A 1 133 ? 35.226 0.075 -30.677 1.00 70.06 133 GLN A C 1
ATOM 1020 O O . GLN A 1 133 ? 34.405 0.575 -29.903 1.00 70.06 133 GLN A O 1
ATOM 1025 N N . TYR A 1 134 ? 35.535 -1.225 -30.616 1.00 67.62 134 TYR A N 1
ATOM 1026 C CA . TYR A 1 134 ? 34.907 -2.134 -29.647 1.00 67.62 134 TYR A CA 1
ATOM 1027 C C . TYR A 1 134 ? 35.328 -1.869 -28.198 1.00 67.62 134 TYR A C 1
ATOM 1029 O O . TYR A 1 134 ? 34.497 -1.976 -27.294 1.00 67.62 134 TYR A O 1
ATOM 1037 N N . GLN A 1 135 ? 36.585 -1.485 -27.951 1.00 76.00 135 GLN A N 1
ATOM 1038 C CA . GLN A 1 135 ? 37.027 -1.099 -26.605 1.00 76.00 135 GLN A CA 1
ATOM 1039 C C . GLN A 1 135 ? 36.268 0.133 -26.095 1.00 76.00 135 GLN A C 1
ATOM 1041 O O . GLN A 1 135 ? 35.883 0.177 -24.925 1.00 76.00 135 GLN A O 1
ATOM 1046 N N . ILE A 1 136 ? 35.989 1.095 -26.980 1.00 74.81 136 ILE A N 1
ATOM 1047 C CA . ILE A 1 136 ? 35.195 2.289 -26.663 1.00 74.81 136 ILE A CA 1
ATOM 1048 C C . ILE A 1 136 ? 33.744 1.906 -26.342 1.00 74.81 136 ILE A C 1
ATOM 1050 O O . ILE A 1 136 ? 33.196 2.377 -25.345 1.00 74.81 136 ILE A O 1
ATOM 1054 N N . LEU A 1 137 ? 33.135 1.005 -27.121 1.00 74.94 137 LEU A N 1
ATOM 1055 C CA . LEU A 1 137 ? 31.773 0.527 -26.857 1.00 74.94 137 LEU A CA 1
ATOM 1056 C C . LEU A 1 137 ? 31.675 -0.216 -25.513 1.00 74.94 137 LEU A C 1
ATOM 1058 O O . LEU A 1 137 ? 30.748 0.021 -24.739 1.00 74.94 137 LEU A O 1
ATOM 1062 N N . GLY A 1 138 ? 32.660 -1.062 -25.195 1.00 77.00 138 GLY A N 1
ATOM 1063 C CA . GLY A 1 138 ? 32.738 -1.741 -23.899 1.00 77.00 138 GLY A CA 1
ATOM 1064 C C . GLY A 1 138 ? 32.858 -0.763 -22.726 1.00 77.00 138 GLY A C 1
ATOM 1065 O O . GLY A 1 138 ? 32.188 -0.927 -21.707 1.00 77.00 138 GLY A O 1
ATOM 1066 N N . GLN A 1 139 ? 33.655 0.300 -22.874 1.00 75.75 139 GLN A N 1
ATOM 1067 C CA . GLN A 1 139 ? 33.751 1.365 -21.868 1.00 75.75 139 GLN A CA 1
ATOM 1068 C C . GLN A 1 139 ? 32.438 2.148 -21.717 1.00 75.75 139 GLN A C 1
ATOM 1070 O O . GLN A 1 139 ? 32.050 2.468 -20.593 1.00 75.75 139 GLN A O 1
ATOM 1075 N N . TYR A 1 140 ? 31.733 2.417 -22.819 1.00 70.75 140 TYR A N 1
ATOM 1076 C CA . TYR A 1 140 ? 30.441 3.106 -22.804 1.00 70.75 140 TYR A CA 1
ATOM 1077 C C . TYR A 1 140 ? 29.357 2.287 -22.084 1.00 70.75 140 TYR A C 1
ATOM 1079 O O . TYR A 1 140 ? 28.638 2.824 -21.241 1.00 70.75 140 TYR A O 1
ATOM 1087 N N . LEU A 1 141 ? 29.299 0.973 -22.325 1.00 70.75 141 LEU A N 1
ATOM 1088 C CA . LEU A 1 141 ? 28.376 0.068 -21.629 1.00 70.75 141 LEU A CA 1
ATOM 1089 C C . LEU A 1 141 ? 28.663 -0.007 -20.122 1.00 70.75 141 LEU A C 1
ATOM 1091 O O . LEU A 1 141 ? 27.739 0.128 -19.324 1.00 70.75 141 LEU A O 1
ATOM 1095 N N . ASN A 1 142 ? 29.936 -0.116 -19.725 1.00 68.31 142 ASN A N 1
ATOM 1096 C CA . ASN A 1 142 ? 30.325 -0.091 -18.309 1.00 68.31 142 ASN A CA 1
ATOM 1097 C C . ASN A 1 142 ? 29.942 1.234 -17.625 1.00 68.31 142 ASN A C 1
ATOM 1099 O O . ASN A 1 142 ? 29.590 1.256 -16.446 1.00 68.31 142 ASN A O 1
ATOM 1103 N N . ARG A 1 143 ? 29.993 2.351 -18.361 1.00 69.06 143 ARG A N 1
ATOM 1104 C CA . ARG A 1 143 ? 29.588 3.664 -17.851 1.00 69.06 143 ARG A CA 1
ATOM 1105 C C . ARG A 1 143 ? 28.071 3.772 -17.676 1.00 69.06 143 ARG A C 1
ATOM 1107 O O . ARG A 1 143 ? 27.632 4.288 -16.654 1.00 69.06 143 ARG A O 1
ATOM 1114 N N . ILE A 1 144 ? 27.282 3.230 -18.606 1.00 67.00 144 ILE A N 1
ATOM 1115 C CA . ILE A 1 144 ? 25.818 3.146 -18.472 1.00 67.00 144 ILE A CA 1
ATOM 1116 C C . ILE A 1 144 ? 25.430 2.277 -17.268 1.00 67.00 144 ILE A C 1
ATOM 1118 O O . ILE A 1 144 ? 24.536 2.658 -16.512 1.00 67.00 144 ILE A O 1
ATOM 1122 N N . GLU A 1 145 ? 26.115 1.151 -17.046 1.00 66.44 145 GLU A N 1
ATOM 1123 C CA . GLU A 1 145 ? 25.878 0.306 -15.867 1.00 66.44 145 GLU A CA 1
ATOM 1124 C C . GLU A 1 145 ? 26.172 1.047 -14.550 1.00 66.44 145 GLU A C 1
ATOM 1126 O O . GLU A 1 145 ? 25.428 0.891 -13.579 1.00 66.44 145 GLU A O 1
ATOM 1131 N N . ALA A 1 146 ? 27.214 1.885 -14.519 1.00 61.31 146 ALA A N 1
ATOM 1132 C CA . ALA A 1 146 ? 27.613 2.635 -13.329 1.00 61.31 146 ALA A CA 1
ATOM 1133 C C . ALA A 1 146 ? 26.757 3.889 -13.060 1.00 61.31 146 ALA A C 1
ATOM 1135 O O . ALA A 1 146 ? 26.493 4.205 -11.900 1.00 61.31 146 ALA A O 1
ATOM 1136 N N . GLU A 1 147 ? 26.326 4.612 -14.100 1.00 65.31 147 GLU A N 1
ATOM 1137 C CA . GLU A 1 147 ? 25.617 5.893 -13.953 1.00 65.31 147 GLU A CA 1
ATOM 1138 C C . GLU A 1 147 ? 24.085 5.733 -13.827 1.00 65.31 147 GLU A C 1
ATOM 1140 O O . GLU A 1 147 ? 23.457 6.549 -13.154 1.00 65.31 147 GLU A O 1
ATOM 1145 N N . ASN A 1 148 ? 23.472 4.675 -14.383 1.00 63.41 148 ASN A N 1
ATOM 1146 C CA . ASN A 1 148 ? 22.001 4.529 -14.403 1.00 63.41 148 ASN A CA 1
ATOM 1147 C C . ASN A 1 148 ? 21.405 3.583 -13.355 1.00 63.41 148 ASN A C 1
ATOM 1149 O O . ASN A 1 148 ? 20.185 3.527 -13.210 1.00 63.41 148 ASN A O 1
ATOM 1153 N N . CYS A 1 149 ? 22.226 2.870 -12.588 1.00 58.66 149 CYS A N 1
ATOM 1154 C CA . CYS A 1 149 ? 21.743 1.938 -11.575 1.00 58.66 149 CYS A CA 1
ATOM 1155 C C . CYS A 1 149 ? 22.329 2.281 -10.199 1.00 58.66 149 CYS A C 1
ATOM 1157 O O . CYS A 1 149 ? 22.867 1.430 -9.489 1.00 58.66 149 CYS A O 1
ATOM 1159 N N . ASN A 1 150 ? 22.152 3.541 -9.776 1.00 60.56 150 ASN A N 1
ATOM 1160 C CA . ASN A 1 150 ? 22.110 3.858 -8.350 1.00 60.56 150 ASN A CA 1
ATOM 1161 C C . ASN A 1 150 ? 20.849 3.196 -7.779 1.00 60.56 150 ASN A C 1
ATOM 1163 O O . ASN A 1 150 ? 19.813 3.834 -7.588 1.00 60.56 150 ASN A O 1
ATOM 1167 N N . ILE A 1 151 ? 20.917 1.871 -7.620 1.00 62.12 151 ILE A N 1
ATOM 1168 C CA . ILE A 1 151 ? 19.922 1.060 -6.938 1.00 62.12 151 ILE A CA 1
ATOM 1169 C C . ILE A 1 151 ? 19.956 1.582 -5.514 1.00 62.12 151 ILE A C 1
ATOM 1171 O O . ILE A 1 151 ? 20.785 1.157 -4.708 1.00 62.12 151 ILE A O 1
ATOM 1175 N N . GLN A 1 152 ? 19.112 2.576 -5.244 1.00 70.94 152 GLN A N 1
ATOM 1176 C CA . GLN A 1 152 ? 18.941 3.124 -3.917 1.00 70.94 152 GLN A CA 1
ATOM 1177 C C . GLN A 1 152 ? 18.701 1.935 -2.999 1.00 70.94 152 GLN A C 1
ATOM 1179 O O . GLN A 1 152 ? 17.734 1.189 -3.179 1.00 70.94 152 GLN A O 1
ATOM 1184 N N . SER A 1 153 ? 19.663 1.680 -2.110 1.00 87.44 153 SER A N 1
ATOM 1185 C CA . SER A 1 153 ? 19.612 0.475 -1.303 1.00 87.44 153 SER A CA 1
ATOM 1186 C C . SER A 1 153 ? 18.380 0.583 -0.419 1.00 87.44 153 SER A C 1
ATOM 1188 O O . SER A 1 153 ? 18.185 1.549 0.322 1.00 87.44 153 SER A O 1
ATOM 1190 N N . CYS A 1 154 ? 17.482 -0.378 -0.583 1.00 91.56 154 CYS A N 1
ATOM 1191 C CA . CYS A 1 154 ? 16.253 -0.372 0.171 1.00 91.56 154 CYS A CA 1
ATOM 1192 C C . CYS A 1 154 ? 16.554 -0.691 1.640 1.00 91.56 154 CYS A C 1
ATOM 1194 O O . CYS A 1 154 ? 17.386 -1.562 1.921 1.00 91.56 154 CYS A O 1
ATOM 1196 N N . PRO A 1 155 ? 15.912 0.007 2.593 1.00 94.62 155 PRO A N 1
ATOM 1197 C CA . PRO A 1 155 ? 16.115 -0.265 4.007 1.00 94.62 155 PRO A CA 1
ATOM 1198 C C . PRO A 1 155 ? 15.678 -1.695 4.352 1.00 94.62 155 PRO A C 1
ATOM 1200 O O . PRO A 1 155 ? 14.897 -2.332 3.640 1.00 94.62 155 PRO A O 1
ATOM 1203 N N . SER A 1 156 ? 16.150 -2.210 5.486 1.00 95.69 156 SER A N 1
ATOM 1204 C CA . SER A 1 156 ? 15.762 -3.538 5.968 1.00 95.69 156 SER A CA 1
ATOM 1205 C C . SER A 1 156 ? 14.237 -3.727 5.966 1.00 95.69 156 SER A C 1
ATOM 1207 O O . SER A 1 156 ? 13.490 -2.836 6.373 1.00 95.69 156 SER A O 1
ATOM 1209 N N . ASN A 1 157 ? 13.783 -4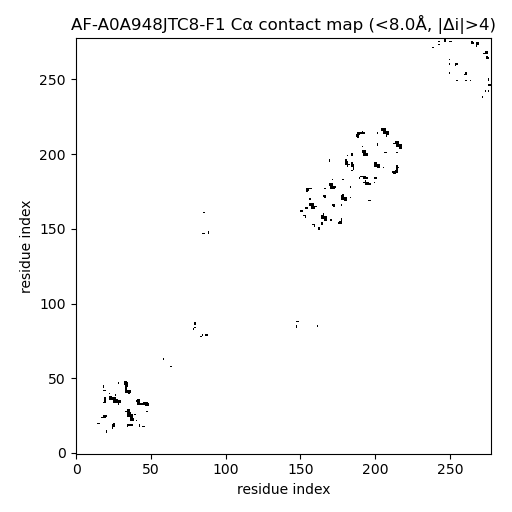.917 5.561 1.00 96.69 157 ASN A N 1
ATOM 1210 C CA . ASN A 1 157 ? 12.366 -5.287 5.415 1.00 96.69 157 ASN A CA 1
ATOM 1211 C C . ASN A 1 157 ? 11.607 -4.550 4.297 1.00 96.69 157 ASN A C 1
ATOM 1213 O O . ASN A 1 157 ? 10.384 -4.411 4.370 1.00 96.69 157 ASN A O 1
ATOM 1217 N N . SER A 1 158 ? 12.312 -4.119 3.251 1.00 95.81 158 SER A N 1
ATOM 1218 C CA . SER A 1 158 ? 11.706 -3.671 1.996 1.00 95.81 158 SER A CA 1
ATOM 1219 C C . SER A 1 158 ? 12.323 -4.338 0.774 1.00 95.81 158 SER A C 1
ATOM 1221 O O . SER A 1 158 ? 13.431 -4.873 0.832 1.00 95.81 158 SER A O 1
ATOM 1223 N N . ALA A 1 159 ? 11.580 -4.305 -0.326 1.00 93.81 159 ALA A N 1
ATOM 1224 C CA . ALA A 1 159 ? 12.004 -4.729 -1.647 1.00 93.81 159 ALA A CA 1
ATOM 1225 C C . ALA A 1 159 ? 11.951 -3.533 -2.606 1.00 93.81 159 ALA A C 1
ATOM 1227 O O . ALA A 1 159 ? 11.008 -2.741 -2.571 1.00 93.81 159 ALA A O 1
ATOM 1228 N N . GLY A 1 160 ? 12.970 -3.400 -3.456 1.00 86.62 160 GLY A N 1
ATOM 1229 C CA . GLY A 1 160 ? 13.008 -2.366 -4.486 1.00 86.62 160 GLY A CA 1
ATOM 1230 C C . GLY A 1 160 ? 12.023 -2.670 -5.609 1.00 86.62 160 GLY A C 1
ATOM 1231 O O . GLY A 1 160 ? 12.036 -3.761 -6.175 1.00 86.62 160 GLY A O 1
ATOM 1232 N N . THR A 1 161 ? 11.189 -1.695 -5.946 1.00 80.88 161 THR A N 1
ATOM 1233 C CA . THR A 1 161 ? 10.287 -1.706 -7.099 1.00 80.88 161 THR A CA 1
ATOM 1234 C C . THR A 1 161 ? 10.382 -0.366 -7.816 1.00 80.88 161 THR A C 1
ATOM 1236 O O . THR A 1 161 ? 10.065 0.662 -7.222 1.00 80.88 161 THR A O 1
ATOM 1239 N N . TRP A 1 162 ? 10.803 -0.378 -9.083 1.00 71.50 162 TRP A N 1
ATOM 1240 C CA . TRP A 1 162 ? 10.758 0.774 -10.001 1.00 71.50 162 TRP A CA 1
ATOM 1241 C C . TRP A 1 162 ? 11.186 2.114 -9.373 1.00 71.50 162 TRP A C 1
ATOM 1243 O O . TRP A 1 162 ? 10.416 3.069 -9.323 1.00 71.50 162 TRP A O 1
ATOM 1253 N N . GLY A 1 163 ? 12.413 2.178 -8.843 1.00 79.25 163 GLY A N 1
ATOM 1254 C CA . GLY A 1 163 ? 12.957 3.406 -8.243 1.00 79.25 163 GLY A CA 1
ATOM 1255 C C . GLY A 1 163 ? 12.347 3.796 -6.889 1.00 79.25 163 GLY A C 1
ATOM 1256 O O . GLY A 1 163 ? 12.596 4.892 -6.396 1.00 79.25 163 GLY A O 1
ATOM 1257 N N . SER A 1 164 ? 11.561 2.914 -6.272 1.00 86.56 164 SER A N 1
ATOM 1258 C CA . SER A 1 164 ? 10.996 3.070 -4.931 1.00 86.56 164 SER A CA 1
ATOM 1259 C C . SER A 1 164 ? 11.195 1.792 -4.110 1.00 86.56 164 SER A C 1
ATOM 1261 O O . SER A 1 164 ? 11.480 0.731 -4.659 1.00 86.56 164 SER A O 1
ATOM 1263 N N . CYS A 1 165 ? 11.048 1.871 -2.790 1.00 93.88 165 CYS A N 1
ATOM 1264 C CA . CYS A 1 165 ? 11.122 0.714 -1.903 1.00 93.88 165 CYS A CA 1
ATOM 1265 C C . CYS A 1 165 ? 9.741 0.440 -1.306 1.00 93.88 165 CYS A C 1
ATOM 1267 O O . CYS A 1 165 ? 9.106 1.332 -0.745 1.00 93.88 165 CYS A O 1
ATOM 1269 N N . ILE A 1 166 ? 9.279 -0.805 -1.402 1.00 95.25 166 ILE A N 1
ATOM 1270 C CA . ILE A 1 166 ? 8.015 -1.260 -0.820 1.00 95.25 166 ILE A CA 1
ATOM 1271 C C . ILE A 1 166 ? 8.322 -2.139 0.386 1.00 95.25 166 ILE A C 1
ATOM 1273 O O . ILE A 1 166 ? 9.124 -3.065 0.301 1.00 95.25 166 ILE A O 1
ATOM 1277 N N . CYS A 1 167 ? 7.674 -1.871 1.519 1.00 97.38 167 CYS A N 1
ATOM 1278 C CA . CYS A 1 167 ? 7.812 -2.713 2.701 1.00 97.38 167 CYS A CA 1
ATOM 1279 C C . CYS A 1 167 ? 7.239 -4.116 2.479 1.00 97.38 167 CYS A C 1
ATOM 1281 O O . CYS A 1 167 ? 6.166 -4.275 1.896 1.00 97.38 167 CYS A O 1
ATOM 1283 N N . ASN A 1 168 ? 7.929 -5.121 3.014 1.00 96.81 168 ASN A N 1
ATOM 1284 C CA . ASN A 1 168 ? 7.453 -6.500 3.027 1.00 96.81 168 ASN A CA 1
ATOM 1285 C C . ASN A 1 168 ? 6.146 -6.627 3.831 1.00 96.81 168 ASN A C 1
ATOM 1287 O O . ASN A 1 168 ? 5.810 -5.772 4.657 1.00 96.81 168 ASN A O 1
ATOM 1291 N N . ASP A 1 169 ? 5.412 -7.722 3.624 1.00 96.19 169 ASP A N 1
ATOM 1292 C CA . ASP A 1 169 ? 4.207 -8.000 4.412 1.00 96.19 169 ASP A CA 1
ATOM 1293 C C . ASP A 1 169 ? 4.534 -8.047 5.916 1.00 96.19 169 ASP A C 1
ATOM 1295 O O . ASP A 1 169 ? 5.579 -8.559 6.323 1.00 96.19 169 ASP A O 1
ATOM 1299 N N . GLY A 1 170 ? 3.672 -7.455 6.747 1.00 95.94 170 GLY A N 1
ATOM 1300 C CA . GLY A 1 170 ? 3.960 -7.229 8.172 1.00 95.94 170 GLY A CA 1
ATOM 1301 C C . GLY A 1 170 ? 4.553 -5.854 8.518 1.00 95.94 170 GLY A C 1
ATOM 1302 O O . GLY A 1 170 ? 4.629 -5.505 9.702 1.00 95.94 170 GLY A O 1
ATOM 1303 N N . TYR A 1 171 ? 4.939 -5.062 7.512 1.00 97.62 171 TYR A N 1
ATOM 1304 C CA . TYR A 1 171 ? 5.606 -3.771 7.691 1.00 97.62 171 TYR A CA 1
ATOM 1305 C C . TYR A 1 171 ? 4.859 -2.616 7.008 1.00 97.62 171 TYR A C 1
ATOM 1307 O O . TYR A 1 171 ? 4.025 -2.807 6.120 1.00 97.62 171 TYR A O 1
ATOM 1315 N N . LEU A 1 172 ? 5.153 -1.393 7.449 1.00 96.75 172 LEU A N 1
ATOM 1316 C CA . LEU A 1 172 ? 4.620 -0.138 6.923 1.00 96.75 172 LEU A CA 1
ATOM 1317 C C . LEU A 1 172 ? 5.738 0.880 6.747 1.00 96.75 172 LEU A C 1
ATOM 1319 O O . LEU A 1 172 ? 6.616 0.994 7.601 1.00 96.75 172 LEU A O 1
ATOM 1323 N N . TRP A 1 173 ? 5.657 1.646 5.664 1.00 95.94 173 TRP A N 1
ATOM 1324 C CA . TRP A 1 173 ? 6.607 2.711 5.370 1.00 95.94 173 TRP A CA 1
ATOM 1325 C C . TRP A 1 173 ? 6.353 3.915 6.282 1.00 95.94 173 TRP A C 1
ATOM 1327 O O . TRP A 1 173 ? 5.236 4.441 6.316 1.00 95.94 173 TRP A O 1
ATOM 1337 N N . LYS A 1 174 ? 7.370 4.343 7.036 1.00 96.00 174 LYS A N 1
ATOM 1338 C CA . LYS A 1 174 ? 7.336 5.547 7.876 1.00 96.00 174 LYS A CA 1
ATOM 1339 C C . LYS A 1 174 ? 8.752 6.097 8.060 1.00 96.00 174 LYS A C 1
ATOM 1341 O O . LYS A 1 174 ? 9.622 5.356 8.497 1.00 96.00 174 LYS A O 1
ATOM 1346 N N . ASP A 1 175 ? 8.950 7.389 7.799 1.00 94.69 175 ASP A N 1
ATOM 1347 C CA . ASP A 1 175 ? 10.228 8.097 8.000 1.00 94.69 175 ASP A CA 1
ATOM 1348 C C . ASP A 1 175 ? 11.420 7.378 7.324 1.00 94.69 175 ASP A C 1
ATOM 1350 O O . ASP A 1 175 ? 12.423 7.077 7.968 1.00 94.69 175 ASP A O 1
ATOM 1354 N N . ASP A 1 176 ? 11.263 7.025 6.041 1.00 93.44 176 ASP A N 1
ATOM 1355 C CA . ASP A 1 176 ? 12.252 6.310 5.209 1.00 93.44 176 ASP A CA 1
ATOM 1356 C C . ASP A 1 176 ? 12.695 4.930 5.723 1.00 93.44 176 ASP A C 1
ATOM 1358 O O . ASP A 1 176 ? 13.736 4.394 5.337 1.00 93.44 176 ASP A O 1
ATOM 1362 N N . LYS A 1 177 ? 11.880 4.306 6.580 1.00 96.81 177 LYS A N 1
ATOM 1363 C CA . LYS A 1 177 ? 12.086 2.936 7.054 1.00 96.81 177 LYS A CA 1
ATOM 1364 C C . LYS A 1 177 ? 10.790 2.134 7.075 1.00 96.81 177 LYS A C 1
ATOM 1366 O O . LYS A 1 177 ? 9.687 2.666 7.193 1.00 96.81 177 LYS A O 1
ATOM 1371 N N . CYS A 1 178 ? 10.939 0.817 7.024 1.00 97.75 178 CYS A N 1
ATOM 1372 C CA . CYS A 1 178 ? 9.844 -0.118 7.227 1.00 97.75 178 CYS A CA 1
ATOM 1373 C C . CYS A 1 178 ? 9.735 -0.493 8.702 1.00 97.75 178 CYS A C 1
ATOM 1375 O O . CYS A 1 178 ? 10.600 -1.185 9.240 1.00 97.75 178 CYS A O 1
ATOM 1377 N N . ILE A 1 179 ? 8.660 -0.053 9.351 1.00 98.06 179 ILE A N 1
ATOM 1378 C CA . ILE A 1 179 ? 8.354 -0.386 10.747 1.00 98.06 179 ILE A CA 1
ATOM 1379 C C . ILE A 1 179 ? 7.266 -1.452 10.823 1.00 98.06 179 ILE A C 1
ATOM 1381 O O . ILE A 1 179 ? 6.410 -1.550 9.946 1.00 98.06 179 ILE A O 1
ATOM 1385 N N . THR A 1 180 ? 7.271 -2.251 11.885 1.00 98.19 180 THR A N 1
ATOM 1386 C CA . THR A 1 180 ? 6.224 -3.267 12.090 1.00 98.19 180 THR A CA 1
ATOM 1387 C C . THR A 1 180 ? 4.883 -2.627 12.468 1.00 98.19 180 THR A C 1
ATOM 1389 O O . THR A 1 180 ? 4.837 -1.517 13.009 1.00 98.19 180 THR A O 1
ATOM 1392 N N . TYR A 1 181 ? 3.773 -3.347 12.271 1.00 97.88 181 TYR A N 1
ATOM 1393 C CA . TYR A 1 181 ? 2.450 -2.907 12.745 1.00 97.88 181 TYR A CA 1
ATOM 1394 C C . TYR A 1 181 ? 2.423 -2.610 14.254 1.00 97.88 181 TYR A C 1
ATOM 1396 O O . TYR A 1 181 ? 1.876 -1.592 14.683 1.00 97.88 181 TYR A O 1
ATOM 1404 N N . ASN A 1 182 ? 3.091 -3.450 15.049 1.00 98.06 182 ASN A N 1
ATOM 1405 C CA . ASN A 1 182 ? 3.241 -3.256 16.490 1.00 98.06 182 ASN A CA 1
ATOM 1406 C C . ASN A 1 182 ? 3.998 -1.968 16.823 1.00 98.06 182 ASN A C 1
ATOM 1408 O O . ASN A 1 182 ? 3.575 -1.217 17.699 1.00 98.06 182 ASN A O 1
ATOM 1412 N N . GLU A 1 183 ? 5.103 -1.695 16.128 1.00 98.06 183 GLU A N 1
ATOM 1413 C CA . GLU A 1 183 ? 5.885 -0.475 16.332 1.00 98.06 183 GLU A CA 1
ATOM 1414 C C . GLU A 1 183 ? 5.074 0.773 15.979 1.00 98.06 183 GLU A C 1
ATOM 1416 O O . GLU A 1 183 ? 5.044 1.713 16.774 1.00 98.06 183 GLU A O 1
ATOM 1421 N N . ARG A 1 184 ? 4.323 0.754 14.866 1.00 97.81 184 ARG A N 1
ATOM 1422 C CA . ARG A 1 184 ? 3.378 1.833 14.534 1.00 97.81 184 ARG A CA 1
ATOM 1423 C C . ARG A 1 184 ? 2.413 2.085 15.692 1.00 97.81 184 ARG A C 1
ATOM 1425 O O . ARG A 1 184 ? 2.292 3.222 16.137 1.00 97.81 184 ARG A O 1
ATOM 1432 N N . CYS A 1 185 ? 1.758 1.039 16.196 1.00 98.19 185 CYS A N 1
ATOM 1433 C CA . CYS A 1 185 ? 0.796 1.175 17.289 1.00 98.19 185 CYS A CA 1
ATOM 1434 C C . CYS A 1 185 ? 1.440 1.723 18.566 1.00 98.19 185 CYS A C 1
ATOM 1436 O O . CYS A 1 185 ? 0.845 2.578 19.219 1.00 98.19 185 CYS A O 1
ATOM 1438 N N . ARG A 1 186 ? 2.665 1.299 18.896 1.00 98.25 186 ARG A N 1
ATOM 1439 C CA . ARG A 1 186 ? 3.398 1.804 20.067 1.00 98.25 186 ARG A CA 1
ATOM 1440 C C . ARG A 1 186 ? 3.787 3.271 19.945 1.00 98.25 186 ARG A C 1
ATOM 1442 O O . ARG A 1 186 ? 3.711 4.000 20.929 1.00 98.25 186 ARG A O 1
ATOM 1449 N N . LEU A 1 187 ? 4.181 3.702 18.747 1.00 96.94 187 LEU A N 1
ATOM 1450 C CA . LEU A 1 187 ? 4.500 5.102 18.464 1.00 96.94 187 LEU A CA 1
ATOM 1451 C C . LEU A 1 187 ? 3.259 6.001 18.532 1.00 96.94 187 LEU A C 1
ATOM 1453 O O . LEU A 1 187 ? 3.382 7.166 18.892 1.00 96.94 187 LEU A O 1
ATOM 1457 N N . THR A 1 188 ? 2.080 5.480 18.181 1.00 97.00 188 THR A N 1
ATOM 1458 C CA . THR A 1 188 ? 0.833 6.259 18.173 1.00 97.00 188 THR A CA 1
ATOM 1459 C C . THR A 1 188 ? 0.121 6.268 19.523 1.00 97.00 188 THR A C 1
ATOM 1461 O O . THR A 1 188 ? -0.369 7.315 19.927 1.00 97.00 188 THR A O 1
ATOM 1464 N N . PHE A 1 189 ? 0.052 5.126 20.211 1.00 97.81 189 PHE A N 1
ATOM 1465 C CA . PHE A 1 189 ? -0.807 4.932 21.388 1.00 97.81 189 PHE A CA 1
ATOM 1466 C C . PHE A 1 189 ? -0.037 4.563 22.668 1.00 97.81 189 PHE A C 1
ATOM 1468 O O . PHE A 1 189 ? -0.645 4.233 23.690 1.00 97.81 189 PHE A O 1
ATOM 1475 N N . GLY A 1 190 ? 1.295 4.596 22.625 1.00 98.00 190 GLY A N 1
ATOM 1476 C CA . GLY A 1 190 ? 2.170 4.292 23.755 1.00 98.00 190 GLY A CA 1
ATOM 1477 C C . GLY A 1 190 ? 2.627 2.832 23.824 1.00 98.00 190 GLY A C 1
ATOM 1478 O O . GLY A 1 190 ? 2.145 1.949 23.118 1.00 98.00 190 GLY A O 1
ATOM 1479 N N . SER A 1 191 ? 3.578 2.553 24.716 1.00 98.12 191 SER A N 1
ATOM 1480 C CA . SER A 1 191 ? 4.295 1.268 24.799 1.00 98.12 191 SER A CA 1
ATOM 1481 C C . SER A 1 191 ? 3.414 0.039 25.065 1.00 98.12 191 SER A C 1
ATOM 1483 O O . SER A 1 191 ? 3.823 -1.079 24.751 1.00 98.12 191 SER A O 1
ATOM 1485 N N . ASN A 1 192 ? 2.205 0.235 25.598 1.00 98.12 192 ASN A N 1
ATOM 1486 C CA . ASN A 1 192 ? 1.243 -0.833 25.882 1.00 98.12 192 ASN A CA 1
ATOM 1487 C C . ASN A 1 192 ? 0.284 -1.122 24.722 1.00 98.12 192 ASN A C 1
ATOM 1489 O O . ASN A 1 192 ? -0.714 -1.810 24.922 1.00 98.12 192 ASN A O 1
ATOM 1493 N N . ALA A 1 193 ? 0.565 -0.599 23.530 1.00 98.44 193 ALA A N 1
ATOM 1494 C CA . ALA A 1 193 ? -0.176 -0.917 22.323 1.00 98.44 193 ALA A CA 1
ATOM 1495 C C . ALA A 1 193 ? 0.526 -2.003 21.489 1.00 98.44 193 ALA A C 1
ATOM 1497 O O . ALA A 1 193 ? 1.756 -2.111 21.452 1.00 98.44 193 ALA A O 1
ATOM 1498 N N . HIS A 1 194 ? -0.270 -2.797 20.786 1.00 98.25 194 HIS A N 1
ATOM 1499 C CA . HIS A 1 194 ? 0.152 -3.734 19.745 1.00 98.25 194 HIS A CA 1
ATOM 1500 C C . HIS A 1 194 ? -0.890 -3.709 18.622 1.00 98.25 194 HIS A C 1
ATOM 1502 O O . HIS A 1 194 ? -1.955 -3.121 18.788 1.00 98.25 194 HIS A O 1
ATOM 1508 N N . GLY A 1 195 ? -0.615 -4.291 17.462 1.00 97.19 195 GLY A N 1
ATOM 1509 C CA . GLY A 1 195 ? -1.596 -4.264 16.387 1.00 97.19 195 GLY A CA 1
ATOM 1510 C C . GLY A 1 195 ? -1.227 -5.043 15.148 1.00 97.19 195 GLY A C 1
ATOM 1511 O O . GLY A 1 195 ? -0.126 -5.572 14.998 1.00 97.19 195 GLY A O 1
ATOM 1512 N N . ASP A 1 196 ? -2.204 -5.087 14.261 1.00 96.50 196 ASP A N 1
ATOM 1513 C CA . ASP A 1 196 ? -2.123 -5.685 12.943 1.00 96.50 196 ASP A CA 1
ATOM 1514 C C . ASP A 1 196 ? -2.147 -4.587 11.861 1.00 96.50 196 ASP A C 1
ATOM 1516 O O . ASP A 1 196 ? -1.957 -3.391 12.130 1.00 96.50 196 ASP A O 1
ATOM 1520 N N . LYS A 1 197 ? -2.347 -5.004 10.609 1.00 94.94 197 LYS A N 1
ATOM 1521 C CA . LYS A 1 197 ? -2.384 -4.112 9.449 1.00 94.94 197 LYS A CA 1
ATOM 1522 C C . LYS A 1 197 ? -3.414 -2.991 9.606 1.00 94.94 197 LYS A C 1
ATOM 1524 O O . LYS A 1 197 ? -3.114 -1.834 9.289 1.00 94.94 197 LYS A O 1
ATOM 1529 N N . ASP A 1 198 ? -4.576 -3.313 10.164 1.00 95.56 198 ASP A N 1
ATOM 1530 C CA . ASP A 1 198 ? -5.757 -2.455 10.149 1.00 95.56 198 ASP A CA 1
ATOM 1531 C C . ASP A 1 198 ? -6.056 -1.834 11.522 1.00 95.56 198 ASP A C 1
ATOM 1533 O O . ASP A 1 198 ? -6.606 -0.731 11.587 1.00 95.56 198 ASP A O 1
ATOM 1537 N N . TYR A 1 199 ? -5.680 -2.497 12.620 1.00 96.25 199 TYR A N 1
ATOM 1538 C CA . TYR A 1 199 ? -6.104 -2.113 13.967 1.00 96.25 199 TYR A CA 1
ATOM 1539 C C . TYR A 1 199 ? -4.979 -2.163 15.002 1.00 96.25 199 TYR A C 1
ATOM 1541 O O . TYR A 1 199 ? -4.101 -3.023 14.972 1.00 96.25 199 TYR A O 1
ATOM 1549 N N . CYS A 1 200 ? -5.060 -1.243 15.968 1.00 98.19 200 CYS A N 1
ATOM 1550 C CA . CYS A 1 200 ? -4.254 -1.251 17.182 1.00 98.19 200 CYS A CA 1
ATOM 1551 C C . CYS A 1 200 ? -5.125 -1.613 18.391 1.00 98.19 200 CYS A C 1
ATOM 1553 O O . CYS A 1 200 ? -6.275 -1.185 18.503 1.00 98.19 200 CYS A O 1
ATOM 1555 N N . TYR A 1 201 ? -4.541 -2.366 19.310 1.00 97.94 201 TYR A N 1
ATOM 1556 C CA . TYR A 1 201 ? -5.139 -2.876 20.533 1.00 97.94 201 TYR A CA 1
ATOM 1557 C C . TYR A 1 201 ? -4.232 -2.527 21.716 1.00 97.94 201 TYR A C 1
ATOM 1559 O O . TYR A 1 201 ? -3.021 -2.368 21.559 1.00 97.94 201 TYR A O 1
ATOM 1567 N N . CYS A 1 202 ? -4.811 -2.423 22.908 1.00 98.38 202 CYS A N 1
ATOM 1568 C CA . CYS A 1 202 ? -4.039 -2.304 24.140 1.00 98.38 202 CYS A CA 1
ATOM 1569 C C . CYS A 1 202 ? -3.738 -3.696 24.708 1.00 98.38 202 CYS A C 1
ATOM 1571 O O . CYS A 1 202 ? -4.544 -4.615 24.571 1.00 98.38 202 CYS A O 1
ATOM 1573 N N . ASN A 1 203 ? -2.580 -3.846 25.348 1.00 98.25 203 ASN A N 1
ATOM 1574 C CA . ASN A 1 203 ? -2.202 -5.054 26.078 1.00 98.25 203 ASN A CA 1
ATOM 1575 C C . ASN A 1 203 ? -3.187 -5.345 27.223 1.00 98.25 203 ASN A C 1
ATOM 1577 O O . ASN A 1 203 ? -3.895 -4.456 27.704 1.00 98.25 203 ASN A O 1
ATOM 1581 N N . ASP A 1 204 ? -3.180 -6.583 27.713 1.00 97.00 204 ASP A N 1
ATOM 1582 C CA . ASP A 1 204 ? -4.001 -6.978 28.855 1.00 97.00 204 ASP A CA 1
ATOM 1583 C C . ASP A 1 204 ? -3.746 -6.085 30.078 1.00 97.00 204 ASP A C 1
ATOM 1585 O O . ASP A 1 204 ? -2.612 -5.747 30.418 1.00 97.00 204 ASP A O 1
ATOM 1589 N N . GLY A 1 205 ? -4.832 -5.665 30.732 1.00 96.19 205 GLY A N 1
ATOM 1590 C CA . GLY A 1 205 ? -4.791 -4.694 31.833 1.00 96.19 205 GLY A CA 1
ATOM 1591 C C . GLY A 1 205 ? -4.755 -3.223 31.398 1.00 96.19 205 GLY A C 1
ATOM 1592 O O . GLY A 1 205 ? -4.795 -2.345 32.260 1.00 96.19 205 GLY A O 1
ATOM 1593 N N . PHE A 1 206 ? -4.745 -2.939 30.093 1.00 98.12 206 PHE A N 1
ATOM 1594 C CA . PHE A 1 206 ? -4.822 -1.587 29.539 1.00 98.12 206 PHE A CA 1
ATOM 1595 C C . PHE A 1 206 ? -6.081 -1.396 28.690 1.00 98.12 206 PHE A C 1
ATOM 1597 O O . PHE A 1 206 ? -6.664 -2.346 28.163 1.00 98.12 206 PHE A O 1
ATOM 1604 N N . GLU A 1 207 ? -6.514 -0.151 28.567 1.00 97.56 207 GLU A N 1
ATOM 1605 C CA . GLU A 1 207 ? -7.594 0.280 27.688 1.00 97.56 207 GLU A CA 1
ATOM 1606 C C . GLU A 1 207 ? -7.244 1.623 27.052 1.00 97.56 207 GLU A C 1
ATOM 1608 O O . GLU A 1 207 ? -6.394 2.361 27.551 1.00 97.56 207 GLU A O 1
ATOM 1613 N N . PHE A 1 208 ? -7.874 1.940 25.925 1.00 97.38 208 PHE A N 1
ATOM 1614 C CA . PHE A 1 208 ? -7.740 3.271 25.353 1.00 97.38 208 PHE A CA 1
ATOM 1615 C C . PHE A 1 208 ? -8.352 4.300 26.304 1.00 97.38 208 PHE A C 1
ATOM 1617 O O . PHE A 1 208 ? -9.443 4.083 26.831 1.00 97.38 208 PHE A O 1
ATOM 1624 N N . ASN A 1 209 ? -7.678 5.434 26.491 1.00 96.56 209 ASN A N 1
ATOM 1625 C CA . ASN A 1 209 ? -8.282 6.586 27.152 1.00 96.56 209 ASN A CA 1
ATOM 1626 C C . ASN A 1 209 ? -9.516 7.084 26.373 1.00 96.56 209 ASN A C 1
ATOM 1628 O O . ASN A 1 209 ? -9.744 6.706 25.221 1.00 96.56 209 ASN A O 1
ATOM 1632 N N . THR A 1 210 ? -10.299 7.969 26.989 1.00 95.25 210 THR A N 1
ATOM 1633 C CA . THR A 1 210 ? -11.531 8.523 26.400 1.00 95.25 210 THR A CA 1
ATOM 1634 C C . THR A 1 210 ? -11.312 9.098 24.996 1.00 95.25 210 THR A C 1
ATOM 1636 O O . THR A 1 210 ? -12.137 8.890 24.108 1.00 95.25 210 THR A O 1
ATOM 1639 N N . ASP A 1 211 ? -10.159 9.734 24.772 1.00 96.81 211 ASP A N 1
ATOM 1640 C CA . ASP A 1 211 ? -9.803 10.366 23.497 1.00 96.81 211 ASP A CA 1
ATOM 1641 C C . ASP A 1 211 ? -9.213 9.391 22.465 1.00 96.81 211 ASP A C 1
ATOM 1643 O O . ASP A 1 211 ? -8.951 9.776 21.327 1.00 96.81 211 ASP A O 1
ATOM 1647 N N . LYS A 1 212 ? -8.986 8.126 22.843 1.00 96.12 212 LYS A N 1
ATOM 1648 C CA . LYS A 1 212 ? -8.321 7.094 22.028 1.00 96.12 212 LYS A CA 1
ATOM 1649 C C . LYS A 1 212 ? -6.947 7.517 21.510 1.00 96.12 212 LYS A C 1
ATOM 1651 O O . LYS A 1 212 ? -6.545 7.127 20.419 1.00 96.12 212 LYS A O 1
ATOM 1656 N N . THR A 1 213 ? -6.222 8.301 22.296 1.00 97.38 213 THR A N 1
ATOM 1657 C CA . THR A 1 213 ? -4.863 8.751 21.984 1.00 97.38 213 THR A CA 1
ATOM 1658 C C . THR A 1 213 ? -3.798 7.901 22.661 1.00 97.38 213 THR A C 1
ATOM 1660 O O . THR A 1 213 ? -2.684 7.849 22.162 1.00 97.38 213 THR A O 1
ATOM 1663 N N . ASN A 1 214 ? -4.115 7.202 23.758 1.00 98.12 214 ASN A N 1
ATOM 1664 C CA . ASN A 1 214 ? -3.150 6.384 24.496 1.00 98.12 214 ASN A CA 1
ATOM 1665 C C . ASN A 1 214 ? -3.788 5.144 25.134 1.00 98.12 214 ASN A C 1
ATOM 1667 O O . ASN A 1 214 ? -4.938 5.189 25.573 1.00 98.12 214 ASN A O 1
ATOM 1671 N N . CYS A 1 215 ? -3.009 4.070 25.260 1.00 98.06 215 CYS A N 1
ATOM 1672 C CA . CYS A 1 215 ? -3.330 2.913 26.094 1.00 98.06 215 CYS A CA 1
ATOM 1673 C C . CYS A 1 215 ? -2.934 3.185 27.552 1.00 98.06 215 CYS A C 1
ATOM 1675 O O . CYS A 1 215 ? -1.750 3.203 27.900 1.00 98.06 215 CYS A O 1
ATOM 1677 N N . VAL A 1 216 ? -3.929 3.370 28.415 1.00 97.56 216 VAL A N 1
ATOM 1678 C CA . VAL A 1 216 ? -3.777 3.626 29.854 1.00 97.56 216 VAL A CA 1
ATOM 1679 C C . VAL A 1 216 ? -4.154 2.383 30.659 1.00 97.56 216 VAL A C 1
ATOM 1681 O O . VAL A 1 216 ? -4.888 1.528 30.170 1.00 97.56 216 VAL A O 1
ATOM 1684 N N . ARG A 1 217 ? -3.621 2.223 31.879 1.00 97.62 217 ARG A N 1
ATOM 1685 C CA . ARG A 1 217 ? -4.033 1.102 32.743 1.00 97.62 217 ARG A CA 1
ATOM 1686 C C . ARG A 1 217 ? -5.530 1.208 32.998 1.00 97.62 217 ARG A C 1
ATOM 1688 O O . ARG A 1 217 ? -6.007 2.293 33.322 1.00 97.62 217 ARG A O 1
ATOM 1695 N N . LYS A 1 218 ? -6.236 0.080 32.908 1.00 96.19 218 LYS A N 1
ATOM 1696 C CA . LYS A 1 218 ? -7.630 0.002 33.346 1.00 96.19 218 LYS A CA 1
ATOM 1697 C C . LYS A 1 218 ? -7.670 0.451 34.797 1.00 96.19 218 LYS A C 1
ATOM 1699 O O . LYS A 1 218 ? -6.946 -0.108 35.628 1.00 96.19 218 LYS A O 1
ATOM 1704 N N . SER A 1 219 ? -8.475 1.466 35.097 1.00 91.25 219 SER A N 1
ATOM 1705 C CA . SER A 1 219 ? -8.701 1.852 36.485 1.00 91.25 219 SER A CA 1
ATOM 1706 C C . SER A 1 219 ? -9.253 0.629 37.194 1.00 91.25 219 SER A C 1
ATOM 1708 O O . SER A 1 219 ? -10.345 0.159 36.874 1.00 91.25 219 SER A O 1
ATOM 1710 N N . SER A 1 220 ? -8.490 0.100 38.149 1.00 83.50 220 SER A N 1
ATOM 1711 C CA . SER A 1 220 ? -8.990 -0.870 39.110 1.00 83.50 220 SER A CA 1
ATOM 1712 C C . SER A 1 220 ? -9.959 -0.127 40.020 1.00 83.50 220 SER A C 1
ATOM 1714 O O . SER A 1 220 ? -9.653 0.149 41.179 1.00 83.50 220 SER A O 1
ATOM 1716 N N . VAL A 1 221 ? -11.110 0.279 39.480 1.00 76.62 221 VAL A N 1
ATOM 1717 C CA . VAL A 1 221 ? -12.245 0.618 40.320 1.00 76.62 221 VAL A CA 1
ATOM 1718 C C . VAL A 1 221 ? -12.442 -0.637 41.163 1.00 76.62 221 VAL A C 1
ATOM 1720 O O . VAL A 1 221 ? -12.594 -1.716 40.577 1.00 76.62 221 VAL A O 1
ATOM 1723 N N . PRO A 1 222 ? -12.313 -0.551 42.500 1.00 62.59 222 PRO A N 1
ATOM 1724 C CA . PRO A 1 222 ? -12.510 -1.706 43.352 1.00 62.59 222 PRO A CA 1
ATOM 1725 C C . PRO A 1 222 ? -13.874 -2.256 42.983 1.00 62.59 222 PRO A C 1
ATOM 1727 O O . PRO A 1 222 ? -14.864 -1.524 43.050 1.00 62.59 222 PRO A O 1
ATOM 1730 N N . SER A 1 223 ? -13.869 -3.494 42.481 1.00 55.22 223 SER A N 1
ATOM 1731 C CA . SER A 1 223 ? -15.051 -4.244 42.085 1.00 55.22 223 SER A CA 1
ATOM 1732 C C . SER A 1 223 ? -16.010 -4.154 43.261 1.00 55.22 223 SER A C 1
ATOM 1734 O O . SER A 1 223 ? -15.816 -4.791 44.293 1.00 55.22 223 SER A O 1
ATOM 1736 N N . SER A 1 224 ? -16.930 -3.195 43.177 1.00 50.59 224 SER A N 1
ATOM 1737 C CA . SER A 1 224 ? -17.800 -2.850 44.282 1.00 50.59 224 SER A CA 1
ATOM 1738 C C . SER A 1 224 ? -18.793 -3.981 44.309 1.00 50.59 224 SER A C 1
ATOM 1740 O O . SER A 1 224 ? -19.581 -4.128 43.377 1.00 50.59 224 SER A O 1
ATOM 1742 N N . THR A 1 225 ? -18.607 -4.829 45.316 1.00 47.28 225 THR A N 1
ATOM 1743 C CA . THR A 1 225 ? -19.363 -6.017 45.678 1.00 47.28 225 THR A CA 1
ATOM 1744 C C . THR A 1 225 ? -20.680 -6.103 44.924 1.00 47.28 225 THR A C 1
ATOM 1746 O O . THR A 1 225 ? -21.658 -5.431 45.252 1.00 47.28 225 THR A O 1
ATOM 1749 N N . THR A 1 226 ? -20.688 -6.929 43.880 1.00 42.31 226 THR A N 1
ATOM 1750 C CA . THR A 1 226 ? -21.915 -7.348 43.222 1.00 42.31 226 THR A CA 1
ATOM 1751 C C . THR A 1 226 ? -22.713 -8.117 44.266 1.00 42.31 226 THR A C 1
ATOM 1753 O O . THR A 1 226 ? -22.435 -9.279 44.556 1.00 42.31 226 THR A O 1
ATOM 1756 N N . ASN A 1 227 ? -23.701 -7.448 44.864 1.00 48.38 227 ASN A N 1
ATOM 1757 C CA . ASN A 1 227 ? -24.873 -8.135 45.373 1.00 48.38 227 ASN A CA 1
ATOM 1758 C C . ASN A 1 227 ? -25.326 -9.080 44.265 1.00 48.38 227 ASN A C 1
ATOM 1760 O O . ASN A 1 227 ? -25.568 -8.636 43.144 1.00 48.38 227 ASN A O 1
ATOM 1764 N N . SER A 1 228 ? -25.374 -10.368 44.597 1.00 46.47 228 SER A N 1
ATOM 1765 C CA . SER A 1 228 ? -25.962 -11.447 43.815 1.00 46.47 228 SER A CA 1
ATOM 1766 C C . SER A 1 228 ? -27.343 -11.024 43.303 1.00 46.47 228 SER A C 1
ATOM 1768 O O . SER A 1 228 ? -28.366 -11.269 43.943 1.00 46.47 228 SER A O 1
ATOM 1770 N N . PHE A 1 229 ? -27.373 -10.372 42.146 1.00 48.66 229 PHE A N 1
ATOM 1771 C CA . PHE A 1 229 ? -28.578 -10.194 41.367 1.00 48.66 229 PHE A CA 1
ATOM 1772 C C . PHE A 1 229 ? -28.689 -11.449 40.514 1.00 48.66 229 PHE A C 1
ATOM 1774 O O . PHE A 1 229 ? -27.852 -11.709 39.650 1.00 48.66 229 PHE A O 1
ATOM 1781 N N . SER A 1 230 ? -29.693 -12.263 40.832 1.00 47.75 230 SER A N 1
ATOM 1782 C CA . SER A 1 230 ? -30.088 -13.392 39.997 1.00 47.75 230 SER A C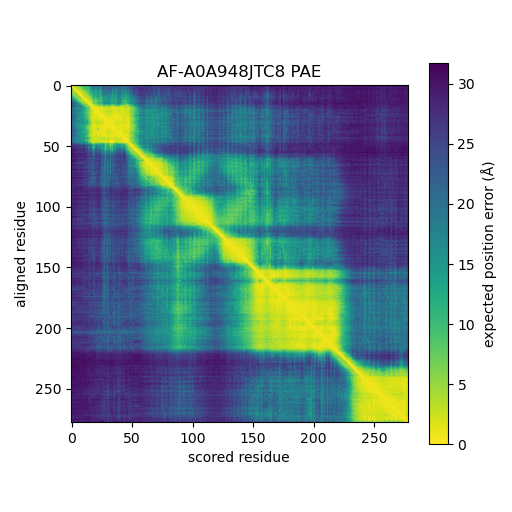A 1
ATOM 1783 C C . SER A 1 230 ? -30.251 -12.924 38.546 1.00 47.75 230 SER A C 1
ATOM 1785 O O . SER A 1 230 ? -30.754 -11.813 38.333 1.00 47.75 230 SER A O 1
ATOM 1787 N N . PRO A 1 231 ? -29.860 -13.747 37.556 1.00 45.88 231 PRO A N 1
ATOM 1788 C CA . PRO A 1 231 ? -30.048 -13.435 36.149 1.00 45.88 231 PRO A CA 1
ATOM 1789 C C . PRO A 1 231 ? -31.550 -13.318 35.891 1.00 45.88 231 PRO A C 1
ATOM 1791 O O . PRO A 1 231 ? -32.276 -14.302 35.788 1.00 45.88 231 PRO A O 1
ATOM 1794 N N . THR A 1 232 ? -32.033 -12.083 35.856 1.00 50.94 232 THR A N 1
ATOM 1795 C CA . THR A 1 232 ? -33.338 -11.760 35.296 1.00 50.94 232 THR A CA 1
ATOM 1796 C C . THR A 1 232 ? -33.159 -11.710 33.783 1.00 50.94 232 THR A C 1
ATOM 1798 O O . THR A 1 232 ? -32.153 -11.202 33.298 1.00 50.94 232 THR A O 1
ATOM 1801 N N . ASN A 1 233 ? -34.119 -12.290 33.065 1.00 57.94 233 ASN A N 1
ATOM 1802 C CA . ASN A 1 233 ? -34.208 -12.601 31.627 1.00 57.94 233 ASN A CA 1
ATOM 1803 C C . ASN A 1 233 ? -33.897 -11.477 30.593 1.00 57.94 233 ASN A C 1
ATOM 1805 O O . ASN A 1 233 ? -34.341 -11.563 29.451 1.00 57.94 233 ASN A O 1
ATOM 1809 N N . ASN A 1 234 ? -33.140 -10.433 30.933 1.00 56.94 234 ASN A N 1
ATOM 1810 C CA . ASN A 1 234 ? -32.898 -9.252 30.098 1.00 56.94 234 ASN A CA 1
ATOM 1811 C C . ASN A 1 234 ? -31.720 -9.370 29.112 1.00 56.94 234 ASN A C 1
ATOM 1813 O O . ASN A 1 234 ? -31.589 -8.518 28.237 1.00 56.94 234 ASN A O 1
ATOM 1817 N N . GLU A 1 235 ? -30.874 -10.403 29.191 1.00 56.44 235 GLU A N 1
ATOM 1818 C CA . GLU A 1 235 ? -29.736 -10.568 28.262 1.00 56.44 235 GLU A CA 1
ATOM 1819 C C . GLU A 1 235 ? -30.171 -11.025 26.854 1.00 56.44 235 GLU A C 1
ATOM 1821 O O . GLU A 1 235 ? -29.504 -10.746 25.856 1.00 56.44 235 GLU A O 1
ATOM 1826 N N . LEU A 1 236 ? -31.356 -11.637 26.738 1.00 58.97 236 LEU A N 1
ATOM 1827 C CA . LEU A 1 236 ? -31.941 -11.993 25.444 1.00 58.97 236 LEU A CA 1
ATOM 1828 C C . LEU A 1 236 ? -32.445 -10.752 24.677 1.00 58.97 236 LEU A C 1
ATOM 1830 O O . LEU A 1 236 ? -32.426 -10.717 23.446 1.00 58.97 236 LEU A O 1
ATOM 1834 N N . GLU A 1 237 ? -32.855 -9.701 25.392 1.00 65.19 237 GLU A N 1
ATOM 1835 C CA . GLU A 1 237 ? -33.495 -8.525 24.793 1.00 65.19 237 GLU A CA 1
ATOM 1836 C C . GLU A 1 237 ? -32.481 -7.581 24.115 1.00 65.19 237 GLU A C 1
ATOM 1838 O O . GLU A 1 237 ? -32.773 -6.954 23.091 1.00 65.19 237 GLU A O 1
ATOM 1843 N N . THR A 1 238 ? -31.254 -7.495 24.639 1.00 70.62 238 THR A N 1
ATOM 1844 C CA . THR A 1 238 ? -30.175 -6.674 24.062 1.00 70.62 238 THR A CA 1
ATOM 1845 C C . THR A 1 238 ? -29.580 -7.283 22.795 1.00 70.62 238 THR A C 1
ATOM 1847 O O . THR A 1 238 ? -29.260 -6.536 21.865 1.00 70.62 238 THR A O 1
ATOM 1850 N N . SER A 1 239 ? -29.484 -8.615 22.713 1.00 74.75 239 SER A N 1
ATOM 1851 C CA . SER A 1 239 ? -29.044 -9.308 21.492 1.00 74.75 239 SER A CA 1
ATOM 1852 C C . SER A 1 239 ? -30.038 -9.099 20.339 1.00 74.75 239 SER A C 1
ATOM 1854 O O . SER A 1 239 ? -29.639 -8.756 19.222 1.00 74.75 239 SER A O 1
ATOM 1856 N N . SER A 1 240 ? -31.344 -9.148 20.640 1.00 82.38 240 SER A N 1
ATOM 1857 C CA . SER A 1 240 ? -32.410 -8.896 19.658 1.00 82.38 240 SER A CA 1
ATOM 1858 C C . SER A 1 240 ? -32.318 -7.495 19.041 1.00 82.38 240 SER A C 1
ATOM 1860 O O . SER A 1 240 ? -32.352 -7.342 17.822 1.00 82.38 240 SER A O 1
ATOM 1862 N N . LYS A 1 241 ? -32.092 -6.455 19.858 1.00 90.50 241 LYS A N 1
ATOM 1863 C CA . LYS A 1 241 ? -32.023 -5.062 19.368 1.00 90.50 241 LYS A CA 1
ATOM 1864 C C . LYS A 1 241 ? -30.840 -4.810 18.425 1.00 90.50 241 LYS A C 1
ATOM 1866 O O . LYS A 1 241 ? -30.924 -3.931 17.563 1.00 90.50 241 LYS A O 1
ATOM 1871 N N . MET A 1 242 ? -29.730 -5.538 18.580 1.00 90.31 242 MET A N 1
ATOM 1872 C CA . MET A 1 242 ? -28.601 -5.449 17.647 1.00 90.31 242 MET A CA 1
ATOM 1873 C C . MET A 1 242 ? -28.852 -6.233 16.360 1.00 90.31 242 MET A C 1
ATOM 1875 O O . MET A 1 242 ? -28.527 -5.717 15.288 1.00 90.31 242 MET A O 1
ATOM 1879 N N . TYR A 1 243 ? -29.469 -7.412 16.448 1.00 94.44 243 TYR A N 1
ATOM 1880 C CA . TYR A 1 243 ? -29.868 -8.195 15.277 1.00 94.44 243 TYR A CA 1
ATOM 1881 C C . TYR A 1 243 ? -30.736 -7.362 14.319 1.00 94.44 243 TYR A C 1
ATOM 1883 O O . TYR A 1 243 ? -30.376 -7.183 13.149 1.00 94.44 243 TYR A O 1
ATOM 1891 N N . ASP A 1 244 ? -31.788 -6.732 14.849 1.00 93.50 244 ASP A N 1
ATOM 1892 C CA . ASP A 1 244 ? -32.761 -5.954 14.067 1.00 93.50 244 ASP A CA 1
ATOM 1893 C C . ASP A 1 244 ? -32.146 -4.731 13.370 1.00 93.50 244 ASP A C 1
ATOM 1895 O O . ASP A 1 244 ? -32.590 -4.310 12.301 1.00 93.50 244 ASP A O 1
ATOM 1899 N N . ARG A 1 245 ? -31.090 -4.146 13.946 1.00 95.12 245 ARG A N 1
ATOM 1900 C CA . ARG A 1 245 ? -30.406 -2.976 13.367 1.00 95.12 245 ARG A CA 1
ATOM 1901 C C . ARG A 1 245 ? -29.349 -3.351 12.332 1.00 95.12 245 ARG A C 1
ATOM 1903 O O . ARG A 1 245 ? -29.114 -2.583 11.394 1.00 95.12 245 ARG A O 1
ATOM 1910 N N . VAL A 1 246 ? -28.666 -4.477 12.529 1.00 96.38 246 VAL A N 1
ATOM 1911 C CA . VAL A 1 246 ? -27.502 -4.872 11.724 1.00 96.38 246 VAL A CA 1
ATOM 1912 C C . VAL A 1 246 ? -27.932 -5.666 10.495 1.00 96.38 246 VAL A C 1
ATOM 1914 O O . VAL A 1 246 ? -27.497 -5.344 9.385 1.00 96.38 246 VAL A O 1
ATOM 1917 N N . CYS A 1 247 ? -28.809 -6.657 10.658 1.00 97.00 247 CYS A N 1
ATOM 1918 C CA . CYS A 1 247 ? -29.086 -7.614 9.592 1.00 97.00 247 CYS A CA 1
ATOM 1919 C C . CYS A 1 247 ? -29.754 -7.025 8.342 1.00 97.00 247 CYS A C 1
ATOM 1921 O O . CYS A 1 247 ? -29.263 -7.322 7.253 1.00 97.00 247 CYS A O 1
ATOM 1923 N N . PRO A 1 248 ? -30.742 -6.112 8.421 1.00 97.69 248 PRO A N 1
ATOM 1924 C CA . PRO A 1 248 ? -31.332 -5.517 7.216 1.00 97.69 248 PRO A CA 1
ATOM 1925 C C . PRO A 1 248 ? -30.308 -4.786 6.336 1.00 97.69 248 PRO A C 1
ATOM 1927 O O . PRO A 1 248 ? -30.361 -4.852 5.110 1.00 97.69 248 PRO A O 1
ATOM 1930 N N . ARG A 1 249 ? -29.322 -4.118 6.950 1.00 97.38 249 ARG A N 1
ATOM 1931 C CA . ARG A 1 249 ? -28.266 -3.395 6.219 1.00 97.38 249 ARG A CA 1
ATOM 1932 C C . ARG A 1 249 ? -27.298 -4.349 5.532 1.00 97.38 249 ARG A C 1
ATOM 1934 O O . ARG A 1 249 ? -26.851 -4.079 4.421 1.00 97.38 249 ARG A O 1
ATOM 1941 N N . VAL A 1 250 ? -26.961 -5.443 6.210 1.00 96.88 250 VAL A N 1
ATOM 1942 C CA . VAL A 1 250 ? -26.050 -6.472 5.700 1.00 96.88 250 VAL A CA 1
ATOM 1943 C C . VAL A 1 250 ? -26.706 -7.229 4.548 1.00 96.88 250 VAL A C 1
ATOM 1945 O O . VAL A 1 250 ? -26.082 -7.370 3.498 1.00 96.88 250 VAL A O 1
ATOM 1948 N N . ILE A 1 251 ? -27.975 -7.622 4.704 1.00 97.19 251 ILE A N 1
ATOM 1949 C CA . ILE A 1 251 ? -28.795 -8.245 3.655 1.00 97.19 251 ILE A CA 1
ATOM 1950 C C . ILE A 1 251 ? -28.845 -7.334 2.432 1.00 97.19 251 ILE A C 1
ATOM 1952 O O . ILE A 1 251 ? -28.342 -7.714 1.378 1.00 97.19 251 ILE A O 1
ATOM 1956 N N . ASN A 1 252 ? -29.315 -6.093 2.579 1.00 96.94 252 ASN A N 1
ATOM 1957 C CA . ASN A 1 252 ? -29.474 -5.188 1.437 1.00 96.94 252 ASN A CA 1
ATOM 1958 C C . ASN A 1 252 ? -28.164 -4.894 0.694 1.00 96.94 252 ASN A C 1
ATOM 1960 O O . ASN A 1 252 ? -28.185 -4.650 -0.510 1.00 96.94 252 ASN A O 1
ATOM 1964 N N . ARG A 1 253 ? -27.019 -4.909 1.388 1.00 97.44 253 ARG A N 1
ATOM 1965 C CA . ARG A 1 253 ? -25.727 -4.577 0.777 1.00 97.44 253 ARG A CA 1
ATOM 1966 C C . ARG A 1 253 ? -25.013 -5.773 0.153 1.00 97.44 253 ARG A C 1
ATOM 1968 O O . ARG A 1 253 ? -24.272 -5.586 -0.807 1.00 97.44 253 ARG A O 1
ATOM 1975 N N . PHE A 1 254 ? -25.193 -6.973 0.699 1.00 97.31 254 PHE A N 1
ATOM 1976 C CA . PHE A 1 254 ? -24.353 -8.128 0.364 1.00 97.31 254 PHE A CA 1
ATOM 1977 C C . PHE A 1 254 ? -25.135 -9.356 -0.114 1.00 97.31 254 PHE A C 1
ATOM 1979 O O . PHE A 1 254 ? -24.531 -10.410 -0.308 1.00 97.31 254 PHE A O 1
ATOM 1986 N N . LEU A 1 255 ? -26.449 -9.247 -0.348 1.00 95.31 255 LEU A N 1
ATOM 1987 C CA . LEU A 1 255 ? -27.286 -10.370 -0.793 1.00 95.31 255 LEU A CA 1
ATOM 1988 C C . LEU A 1 255 ? -26.729 -11.084 -2.041 1.00 95.31 255 LEU A C 1
ATOM 1990 O O . LEU A 1 255 ? -26.744 -12.319 -2.100 1.00 95.31 255 LEU A O 1
ATOM 1994 N N . ASN A 1 256 ? -26.186 -10.303 -2.983 1.00 96.38 256 ASN A N 1
ATOM 1995 C CA . ASN A 1 256 ? -25.716 -10.760 -4.295 1.00 96.38 256 ASN A CA 1
ATOM 1996 C C . ASN A 1 256 ? -24.209 -11.086 -4.355 1.00 96.38 256 ASN A C 1
ATOM 1998 O O . ASN A 1 256 ? -23.738 -11.544 -5.392 1.00 96.38 256 ASN A O 1
ATOM 2002 N N . ASP A 1 257 ? -23.448 -10.892 -3.271 1.00 97.25 257 ASP A N 1
ATOM 2003 C CA . ASP A 1 257 ? -22.018 -11.237 -3.204 1.00 97.25 257 ASP A CA 1
ATOM 2004 C C . ASP A 1 257 ? -21.796 -12.329 -2.149 1.00 97.25 257 ASP A C 1
ATOM 2006 O O . ASP A 1 257 ? -21.654 -12.063 -0.954 1.00 97.25 257 ASP A O 1
ATOM 2010 N N . SER A 1 258 ? -21.757 -13.589 -2.591 1.00 95.88 258 SER A N 1
ATOM 2011 C CA . SER A 1 258 ? -21.615 -14.754 -1.708 1.00 95.88 258 SER A CA 1
ATOM 2012 C C . SER A 1 258 ? -20.302 -14.759 -0.914 1.00 95.88 258 SER A C 1
ATOM 2014 O O . SER A 1 258 ? -20.267 -15.229 0.230 1.00 95.88 258 SER A O 1
ATOM 2016 N N . LYS A 1 259 ? -19.223 -14.202 -1.482 1.00 97.00 259 LYS A N 1
ATOM 2017 C CA . LYS A 1 259 ? -17.892 -14.178 -0.863 1.00 97.00 259 LYS A CA 1
ATOM 2018 C C . LYS A 1 259 ? -17.781 -13.066 0.179 1.00 97.00 259 LYS A C 1
ATOM 2020 O O . LYS A 1 259 ? -17.093 -13.257 1.189 1.00 97.00 259 LYS A O 1
ATOM 2025 N N . MET A 1 260 ? -18.411 -11.911 -0.041 1.00 95.75 260 MET A N 1
ATOM 2026 C CA . MET A 1 260 ? -18.543 -10.883 0.997 1.00 95.75 260 MET A CA 1
ATOM 2027 C C . MET A 1 260 ? -19.539 -11.296 2.078 1.00 95.75 260 MET A C 1
ATOM 2029 O O . MET A 1 260 ? -19.209 -11.152 3.252 1.00 95.75 260 MET A O 1
ATOM 2033 N N . TRP A 1 261 ? -20.688 -11.872 1.714 1.00 96.25 261 TRP A N 1
ATOM 2034 C CA . TRP A 1 261 ? -21.711 -12.338 2.658 1.00 96.25 261 TRP A CA 1
ATOM 2035 C C . TRP A 1 261 ? -21.122 -13.227 3.757 1.00 96.25 261 TRP A C 1
ATOM 2037 O O . TRP A 1 261 ? -21.272 -12.933 4.943 1.00 96.25 261 TRP A O 1
ATOM 2047 N N . LYS A 1 262 ? -20.364 -14.262 3.366 1.00 96.81 262 LYS A N 1
ATOM 2048 C CA . LYS A 1 262 ? -19.708 -15.179 4.310 1.00 96.81 262 LYS A CA 1
ATOM 2049 C C . LYS A 1 262 ? -18.729 -14.449 5.237 1.00 96.81 262 LYS A C 1
ATOM 2051 O O . LYS A 1 262 ? -18.815 -14.586 6.450 1.00 96.81 262 LYS A O 1
ATOM 2056 N N . ARG A 1 263 ? -17.845 -13.611 4.676 1.00 96.94 263 ARG A N 1
ATOM 2057 C CA . ARG A 1 263 ? -16.847 -12.853 5.455 1.00 96.94 263 ARG A CA 1
ATOM 2058 C C . ARG A 1 263 ? -17.482 -11.868 6.436 1.00 96.94 263 ARG A C 1
ATOM 2060 O O . ARG A 1 263 ? -16.938 -11.649 7.515 1.00 96.94 263 ARG A O 1
ATOM 2067 N N . VAL A 1 264 ? -18.600 -11.250 6.061 1.00 97.44 264 VAL A N 1
ATOM 2068 C CA . VAL A 1 264 ? -19.330 -10.325 6.934 1.00 97.44 264 VAL A CA 1
ATOM 2069 C C . VAL A 1 264 ? -20.036 -11.094 8.049 1.00 97.44 264 VAL A C 1
ATOM 2071 O O . VAL A 1 264 ? -19.889 -10.710 9.207 1.00 97.44 264 VAL A O 1
ATOM 2074 N N . ASN A 1 265 ? -20.711 -12.203 7.740 1.00 96.94 265 ASN A N 1
ATOM 2075 C CA . ASN A 1 265 ? -21.364 -13.032 8.755 1.00 96.94 265 ASN A CA 1
ATOM 2076 C C . ASN A 1 265 ? -20.370 -13.626 9.766 1.00 96.94 265 ASN A C 1
ATOM 2078 O O . ASN A 1 265 ? -20.645 -13.550 10.959 1.00 96.94 265 ASN A O 1
ATOM 2082 N N . ASP A 1 266 ? -19.190 -14.091 9.341 1.00 96.56 266 ASP A N 1
ATOM 2083 C CA . ASP A 1 266 ? -18.150 -14.575 10.269 1.00 96.56 266 ASP A CA 1
ATOM 2084 C C . ASP A 1 266 ? -17.725 -13.479 11.269 1.00 96.56 266 ASP A C 1
ATOM 2086 O O . ASP A 1 266 ? -17.539 -13.728 12.463 1.00 96.56 266 ASP A O 1
ATOM 2090 N N . ARG A 1 267 ? -17.608 -12.226 10.801 1.00 96.62 267 ARG A N 1
ATOM 2091 C CA . ARG A 1 267 ? -17.270 -11.074 11.657 1.00 96.62 267 ARG A CA 1
ATOM 2092 C C . ARG A 1 267 ? -18.407 -10.710 12.611 1.00 96.62 267 ARG A C 1
ATOM 2094 O O . ARG A 1 267 ? -18.131 -10.366 13.760 1.00 96.62 267 ARG A O 1
ATOM 2101 N N . ILE A 1 268 ? -19.659 -10.770 12.153 1.00 96.38 268 ILE A N 1
ATOM 2102 C CA . ILE A 1 268 ? -20.841 -10.501 12.987 1.00 96.38 268 ILE A CA 1
ATOM 2103 C C . ILE A 1 268 ? -20.965 -11.576 14.063 1.00 96.38 268 ILE A C 1
ATOM 2105 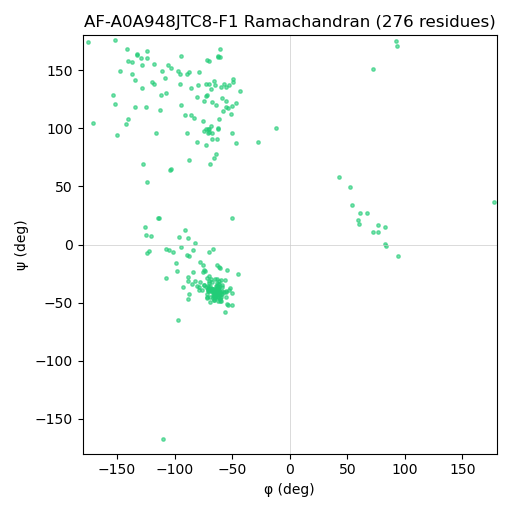O O . ILE A 1 268 ? -21.099 -11.228 15.232 1.00 96.38 268 ILE A O 1
ATOM 2109 N N . GLN A 1 269 ? -20.809 -12.851 13.710 1.00 95.31 269 GLN A N 1
ATOM 2110 C CA . GLN A 1 269 ? -20.864 -13.949 14.668 1.00 95.31 269 GLN A CA 1
ATOM 2111 C C . GLN A 1 269 ? -19.773 -13.820 15.729 1.00 95.31 269 GLN A C 1
ATOM 2113 O O . GLN A 1 269 ? -20.063 -13.902 16.919 1.00 95.31 269 GLN A O 1
ATOM 2118 N N . LYS A 1 270 ? -18.531 -13.531 15.320 1.00 92.94 270 LYS A N 1
ATOM 2119 C CA . LYS A 1 270 ? -17.415 -13.346 16.258 1.00 92.94 270 LYS A CA 1
ATOM 2120 C C . LYS A 1 270 ? -17.620 -12.157 17.203 1.00 92.94 270 LYS A C 1
ATOM 2122 O O . LYS A 1 270 ? -17.137 -12.192 18.330 1.00 92.94 270 LYS A O 1
ATOM 2127 N N . ARG A 1 271 ? -18.291 -11.092 16.746 1.00 94.62 271 ARG A N 1
ATOM 2128 C CA . ARG A 1 271 ? -18.453 -9.850 17.518 1.00 94.62 271 ARG A CA 1
ATOM 2129 C C . ARG A 1 271 ? -19.729 -9.798 18.353 1.00 94.62 271 ARG A C 1
ATOM 2131 O O . ARG A 1 271 ? -19.709 -9.216 19.430 1.00 94.62 271 ARG A O 1
ATOM 2138 N N . PHE A 1 272 ? -20.821 -10.348 17.837 1.00 93.00 272 PHE A N 1
ATOM 2139 C CA . PHE A 1 272 ? -22.166 -10.191 18.392 1.00 93.00 272 PHE A CA 1
ATOM 2140 C C . PHE A 1 272 ? -22.854 -11.521 18.716 1.00 93.00 272 PHE A C 1
ATOM 2142 O O . PHE A 1 272 ? -23.931 -11.511 19.301 1.00 93.00 272 PHE A O 1
ATOM 2149 N N . GLY A 1 273 ? -22.263 -12.661 18.346 1.00 92.62 273 GLY A N 1
ATOM 2150 C CA . GLY A 1 273 ? -22.804 -13.982 18.671 1.00 92.62 273 GLY A CA 1
ATOM 2151 C C . GLY A 1 273 ? -23.995 -14.428 17.816 1.00 92.62 273 GLY A C 1
ATOM 2152 O O . GLY A 1 273 ? -24.606 -15.441 18.136 1.00 92.62 273 GLY A O 1
ATOM 2153 N N . PHE A 1 274 ? -24.324 -13.723 16.728 1.00 94.88 274 PHE A N 1
ATOM 2154 C CA . PHE A 1 274 ? -25.398 -14.103 15.802 1.00 94.88 274 PHE A CA 1
ATOM 2155 C C . PHE A 1 274 ? -24.960 -14.033 14.335 1.00 94.88 274 PHE A C 1
ATOM 2157 O O . PHE A 1 274 ? -23.968 -13.393 13.993 1.00 94.88 274 PHE A O 1
ATOM 2164 N N . VAL A 1 275 ? -25.722 -14.684 13.457 1.00 97.00 275 VAL A N 1
ATOM 2165 C CA . VAL A 1 275 ? -25.564 -14.627 11.996 1.00 97.00 275 VAL A CA 1
ATOM 2166 C C . VAL A 1 275 ? -26.836 -14.085 11.364 1.00 97.00 275 VAL A C 1
ATOM 2168 O O . VAL A 1 275 ? -27.936 -14.422 11.797 1.00 97.00 275 VAL A O 1
ATOM 2171 N N . CYS A 1 276 ? -26.691 -13.242 10.343 1.00 96.94 276 CYS A N 1
ATOM 2172 C CA . CYS A 1 276 ? -27.833 -12.765 9.577 1.00 96.94 276 CYS A CA 1
ATOM 2173 C C . CYS A 1 276 ? -28.226 -13.832 8.555 1.00 96.94 276 CYS A C 1
ATOM 2175 O O . CYS A 1 276 ? -27.380 -14.281 7.774 1.00 96.94 276 CYS A O 1
ATOM 2177 N N . ASN A 1 277 ? -29.497 -14.226 8.558 1.00 95.06 277 ASN A N 1
ATOM 2178 C CA . ASN A 1 277 ? -30.048 -15.155 7.575 1.00 95.06 277 ASN A CA 1
ATOM 2179 C C . ASN A 1 277 ? -30.544 -14.394 6.338 1.00 95.06 277 ASN A C 1
ATOM 2181 O O . ASN A 1 277 ? -30.928 -13.228 6.445 1.00 95.06 277 ASN A O 1
ATOM 2185 N N . LYS A 1 278 ? -30.453 -15.044 5.172 1.00 90.12 278 LYS A N 1
ATOM 2186 C CA . LYS A 1 278 ? -30.985 -14.522 3.907 1.00 90.12 278 LYS A CA 1
ATOM 2187 C C . LYS A 1 278 ? -32.501 -14.632 3.862 1.00 90.12 278 LYS A C 1
ATOM 2189 O O . LYS A 1 278 ? -33.018 -15.600 4.462 1.00 90.12 278 LYS A O 1
#

Radius of gyration: 38.35 Å; Cα contacts (8 Å, |Δi|>4): 212; chains: 1; bounding box: 84×85×105 Å

Mean predicted aligned error: 19.06 Å

pLDDT: mean 76.64, std 18.69, range [42.12, 98.44]

Foldseek 3Di:
DDDDDPPPPPDPPPQDPDFCSVQQDFDDQDPVQFTAGPNRDTGPPGGNPPDDPDDPDPPDPVNVVVVVVVVVVVVVVVVCVVPPLLVVVVCCVVVVVVVVVVVVVVVVVVVVVVVVVVPDDPPPPCVVVVVVVVVVVVVVVVVSVVPSPPVVDQAPQWDDDRNDTDGHAQWDDDPSDTDGQQVVQCVFANPQWGDHPPDIDGHPQWDQDPVSRYTDGDPPPPPPDPPPDDDDPCVVVVLVVCLVVPQVVLCVPCVPPPVVLVVVQVVCCVPRVDGHDD

Sequence (278 aa):
TYLLLFVVLISTAQAQQGCCSWHGGIDYCGYDGYYMCNDGTRSPTCTCNDYLDDEEDDESLTSQAFKTSVSIILNMDSMQKLYGATSVCENIPFQRNLNNMIITQFSNSLNDYRSVGAIGNPIYADTEGAIAQYQILGQYLNRIEAENCNIQSCPSNSAGTWGSCICNDGYLWKDDKCITYNERCRLTFGSNAHGDKDYCYCNDGFEFNTDKTNCVRKSSVPSSTTNSFSPTNNELETSSKMYDRVCPRVINRFLNDSKMWKRVNDRIQKRFGFVCNK

Secondary structure (DSSP, 8-state):
------------------TTTTTTSEEEE-TTSEEEETTSPEEEEEES--S-SS------HHHHHHHHHHHHHHHHHHHHHHH-GGGTGGGHHHHHHHHHHHHHHHHHHHHHHHHHTTSS----SHHHHHHHHHHHHHHHHHHHHHHH----PPPTTEEEETTEEEEPTTEEEETTEEEEHHHHHHHHH-TTEEE-SS-EEEPTTEEE-TTSSSEEE---------------S-HHHHHHHHHHHHHHHHHHHHTT-HHHHHHHHHHHHHHHS-----